Protein AF-A0A924I7C3-F1 (afdb_monomer_lite)

Radius of gyration: 39.31 Å; chains: 1; bounding box: 66×94×139 Å

Foldseek 3Di:
DDDDDDDDDDDDDPPPPVVVVVVVVVVVVVVVVVVVVVVVVVVVVVVVVVVVVQVVVQVVQFVVQQVVLVCCCQPVVDDPFDWDFQCDDPQKTKIKTKHDPCVPPNQKIKIWIWIDDPNDIDIDIDIDGQKDKDWDACVVQFQFADCVVCVPDPPPPDDAAWDAFPNGTWHQHPDPTGRKHKQLRDDDAPFRKDKDFDWFAQFFKKKFFKAKAQEAADPAAQKKKKWAWPPGFIDIGGAGAQEQHWHQFPDDTGDHYNCPQKNWGDADPVNGGTIIMGMDGGDSVRRGTIGGIMMMIGNADSNHIMMMTRIMMIIGRD

Structure (mmCIF, N/CA/C/O backbone):
data_AF-A0A924I7C3-F1
#
_entry.id   AF-A0A924I7C3-F1
#
loop_
_atom_site.group_PDB
_atom_site.id
_atom_site.type_symbol
_atom_site.label_atom_id
_atom_site.label_alt_id
_atom_site.label_comp_id
_atom_site.label_asym_id
_atom_site.label_entity_id
_atom_site.label_seq_id
_atom_site.pdbx_PDB_ins_code
_atom_site.Cartn_x
_atom_site.Cartn_y
_atom_site.Cartn_z
_atom_site.occupancy
_atom_site.B_iso_or_equiv
_atom_site.auth_seq_id
_atom_site.auth_comp_id
_atom_site.auth_asym_id
_atom_site.auth_atom_id
_atom_site.pdbx_PDB_model_num
ATOM 1 N N . MET A 1 1 ? -33.883 72.605 107.560 1.00 43.62 1 MET A N 1
ATOM 2 C CA . MET A 1 1 ? -34.527 72.669 106.228 1.00 43.62 1 MET A CA 1
ATOM 3 C C . MET A 1 1 ? -34.204 71.391 105.467 1.00 43.62 1 MET A C 1
ATOM 5 O O . MET A 1 1 ? -33.042 71.116 105.207 1.00 43.62 1 MET A O 1
ATOM 9 N N . SER A 1 2 ? -35.233 70.580 105.231 1.00 43.34 2 SER A N 1
ATOM 10 C CA . SER A 1 2 ? -35.185 69.251 104.612 1.00 43.34 2 SER A CA 1
ATOM 11 C C . SER A 1 2 ? -34.990 69.343 103.091 1.00 43.34 2 SER A C 1
ATOM 13 O O . SER A 1 2 ? -35.672 70.130 102.438 1.00 43.34 2 SER A O 1
ATOM 15 N N . ARG A 1 3 ? -34.090 68.530 102.520 1.00 40.22 3 ARG A N 1
ATOM 16 C CA . ARG A 1 3 ? -34.038 68.223 101.080 1.00 40.22 3 ARG A CA 1
ATOM 17 C C . ARG A 1 3 ? -34.226 66.718 100.901 1.00 40.22 3 ARG A C 1
ATOM 19 O O . ARG A 1 3 ? -33.376 65.927 101.304 1.00 40.22 3 ARG A O 1
ATOM 26 N N . GLY A 1 4 ? -35.369 66.351 100.326 1.00 42.38 4 GLY A N 1
ATOM 27 C CA . GLY A 1 4 ? -35.761 64.977 100.032 1.00 42.38 4 GLY A CA 1
ATOM 28 C C . GLY A 1 4 ? -34.973 64.376 98.867 1.00 42.38 4 GLY A C 1
ATOM 29 O O . GLY A 1 4 ? -34.751 65.023 97.845 1.00 42.38 4 GLY A O 1
ATOM 30 N N . LYS A 1 5 ? -34.571 63.113 99.031 1.00 47.81 5 LYS A N 1
ATOM 31 C CA . LYS A 1 5 ? -34.058 62.241 97.968 1.00 47.81 5 LYS A CA 1
ATOM 32 C C . LYS A 1 5 ? -35.242 61.665 97.185 1.00 47.81 5 LYS A C 1
ATOM 34 O O . LYS A 1 5 ? -36.067 60.965 97.763 1.00 47.81 5 LYS A O 1
ATOM 39 N N . GLN A 1 6 ? -35.302 61.930 95.880 1.00 50.22 6 GLN A N 1
ATOM 40 C CA . GLN A 1 6 ? -36.153 61.191 94.944 1.00 50.22 6 GLN A CA 1
ATOM 41 C C . GLN A 1 6 ? -35.490 59.855 94.592 1.00 50.22 6 GLN A C 1
ATOM 43 O O . GLN A 1 6 ? -34.361 59.818 94.104 1.00 50.22 6 GLN A O 1
ATOM 48 N N . THR A 1 7 ? -36.200 58.755 94.827 1.00 54.69 7 THR A N 1
ATOM 49 C CA . THR A 1 7 ? -35.799 57.407 94.418 1.00 54.69 7 THR A CA 1
ATOM 50 C C . THR A 1 7 ? -36.447 57.091 93.070 1.00 54.69 7 THR A C 1
ATOM 52 O O . THR A 1 7 ? -37.661 56.925 92.980 1.00 54.69 7 THR A O 1
ATOM 55 N N . ILE A 1 8 ? -35.637 57.030 92.011 1.00 54.47 8 ILE A N 1
ATOM 56 C CA . ILE A 1 8 ? -36.063 56.641 90.660 1.00 54.47 8 ILE A CA 1
ATOM 57 C C . ILE A 1 8 ? -36.170 55.113 90.606 1.00 54.47 8 ILE A C 1
ATOM 59 O O . ILE A 1 8 ? -35.183 54.402 90.783 1.00 54.47 8 ILE A O 1
ATOM 63 N N . CYS A 1 9 ? -37.379 54.609 90.365 1.00 52.59 9 CYS A N 1
ATOM 64 C CA . CYS A 1 9 ? -37.671 53.187 90.222 1.00 52.59 9 CYS A CA 1
ATOM 65 C C . CYS A 1 9 ? -37.512 52.781 88.743 1.00 52.59 9 CYS A C 1
ATOM 67 O O . CYS A 1 9 ? -38.342 53.129 87.904 1.00 52.59 9 CYS A O 1
ATOM 69 N N . THR A 1 10 ? -36.438 52.066 88.397 1.00 53.41 10 THR A N 1
ATOM 70 C CA . THR A 1 10 ? -36.210 51.536 87.043 1.00 53.41 10 THR A CA 1
ATOM 71 C C . THR A 1 10 ? -36.891 50.174 86.877 1.00 53.41 10 THR A C 1
ATOM 73 O O . THR A 1 10 ? -36.469 49.151 87.414 1.00 53.41 10 THR A O 1
ATOM 76 N N . ARG A 1 11 ? -37.979 50.160 86.101 1.00 50.31 11 ARG A N 1
ATOM 77 C CA . ARG A 1 11 ? -38.745 48.966 85.722 1.00 50.31 11 ARG A CA 1
ATOM 78 C C . ARG A 1 11 ? -37.955 48.185 84.660 1.00 50.31 11 ARG A C 1
ATOM 80 O O . ARG A 1 11 ? -38.000 48.511 83.479 1.00 50.31 11 ARG A O 1
ATOM 87 N N . ARG A 1 12 ? -37.178 47.183 85.084 1.00 50.81 12 ARG A N 1
ATOM 88 C CA . ARG A 1 12 ? -36.337 46.346 84.206 1.00 50.81 12 ARG A CA 1
ATOM 89 C C . ARG A 1 12 ? -37.221 45.420 83.355 1.00 50.81 12 ARG A C 1
ATOM 91 O O . ARG A 1 12 ? -37.947 44.581 83.888 1.00 50.81 12 ARG A O 1
ATOM 98 N N . GLY A 1 13 ? -37.194 45.631 82.039 1.00 53.75 13 GLY A N 1
ATOM 99 C CA . GLY A 1 13 ? -38.049 44.976 81.050 1.00 53.75 13 GLY A CA 1
ATOM 100 C C . GLY A 1 13 ? -37.819 43.467 80.943 1.00 53.75 13 GLY A C 1
ATOM 101 O O . GLY A 1 13 ? -36.697 42.990 80.815 1.00 53.75 13 GLY A O 1
ATOM 102 N N . LYS A 1 14 ? -38.917 42.710 80.963 1.00 54.00 14 LYS A N 1
ATOM 103 C CA . LYS A 1 14 ? -38.972 41.242 80.872 1.00 54.00 14 LYS A CA 1
ATOM 104 C C . LYS A 1 14 ? -39.072 40.726 79.417 1.00 54.00 14 LYS A C 1
ATOM 106 O O . LYS A 1 14 ? -39.623 39.651 79.209 1.00 54.00 14 LYS A O 1
ATOM 111 N N . SER A 1 15 ? -38.580 41.465 78.410 1.00 52.56 15 SER A N 1
ATOM 112 C CA . SER A 1 15 ? -38.875 41.168 76.986 1.00 52.56 15 SER A CA 1
ATOM 113 C C . SER A 1 15 ? -37.756 40.515 76.150 1.00 52.56 15 SER A C 1
ATOM 115 O O . SER A 1 15 ? -38.012 40.111 75.024 1.00 52.56 15 SER A O 1
ATOM 117 N N . GLU A 1 16 ? -36.539 40.324 76.671 1.00 56.31 16 GLU A N 1
ATOM 118 C CA . GLU A 1 16 ? -35.389 39.871 75.848 1.00 56.31 16 GLU A CA 1
ATOM 119 C C . GLU A 1 16 ? -35.209 38.345 75.727 1.00 56.31 16 GLU A C 1
ATOM 121 O O . GLU A 1 16 ? -34.369 37.870 74.969 1.00 56.31 16 GLU A O 1
ATOM 126 N N . ARG A 1 17 ? -35.995 37.530 76.443 1.00 60.16 17 ARG A N 1
ATOM 127 C CA . ARG A 1 17 ? -35.852 36.060 76.370 1.00 60.16 17 ARG A CA 1
ATOM 128 C C . ARG A 1 17 ? -36.461 35.442 75.107 1.00 60.16 17 ARG A C 1
ATOM 130 O O . ARG A 1 17 ? -36.053 34.353 74.720 1.00 60.16 17 ARG A O 1
ATOM 137 N N . GLY A 1 18 ? -37.401 36.131 74.458 1.00 63.12 18 GLY A N 1
ATOM 138 C CA . GLY A 1 18 ? -38.024 35.655 73.219 1.00 63.12 18 GLY A CA 1
ATOM 139 C C . GLY A 1 18 ? -37.112 35.771 71.994 1.00 63.12 18 GLY A C 1
ATOM 140 O O . GLY A 1 18 ? -37.137 34.901 71.128 1.00 63.12 18 GLY A O 1
ATOM 141 N N . SER A 1 19 ? -36.265 36.803 71.935 1.00 71.56 19 SER A N 1
ATOM 142 C CA . SER A 1 19 ? -35.388 37.052 70.785 1.00 71.56 19 SER A CA 1
ATOM 143 C C . SER A 1 19 ? -34.242 36.043 70.697 1.00 71.56 19 SER A C 1
ATOM 145 O O . SER A 1 19 ? -33.976 35.524 69.619 1.00 71.56 19 SER A O 1
ATOM 147 N N . ILE A 1 20 ? -33.610 35.688 71.821 1.00 81.69 20 ILE A N 1
ATOM 148 C CA . ILE A 1 20 ? -32.483 34.735 71.849 1.00 81.69 20 ILE A CA 1
ATOM 149 C C . ILE A 1 20 ? -32.913 33.337 71.380 1.00 81.69 20 ILE A C 1
ATOM 151 O O . ILE A 1 20 ? -32.206 32.704 70.597 1.00 81.69 20 ILE A O 1
ATOM 155 N N . ALA A 1 21 ? -34.086 32.865 71.813 1.00 80.44 21 ALA A N 1
ATOM 156 C CA . ALA A 1 21 ? -34.615 31.573 71.380 1.00 80.44 21 ALA A CA 1
ATOM 157 C C . ALA A 1 21 ? -34.913 31.556 69.871 1.00 80.44 21 ALA A C 1
ATOM 159 O O . ALA A 1 21 ? -34.592 30.583 69.191 1.00 80.44 21 ALA A O 1
ATOM 160 N N . LEU A 1 22 ? -35.455 32.654 69.331 1.00 84.88 22 LEU A N 1
ATOM 161 C CA . LEU A 1 22 ? -35.697 32.794 67.897 1.00 84.88 22 LEU A CA 1
ATOM 162 C C . LEU A 1 22 ? -34.383 32.771 67.098 1.00 84.88 22 LEU A C 1
ATOM 164 O O . LEU A 1 22 ? -34.286 32.045 66.112 1.00 84.88 22 LEU A O 1
ATOM 168 N N . PHE A 1 23 ? -33.351 33.494 67.551 1.00 86.81 23 PHE A N 1
ATOM 169 C CA . PHE A 1 23 ? -32.029 33.469 66.915 1.00 86.81 23 PHE A CA 1
ATOM 170 C C . PHE A 1 23 ? -31.403 32.070 66.927 1.00 86.81 23 PHE A C 1
ATOM 172 O O . PHE A 1 23 ? -30.843 31.651 65.917 1.00 86.81 23 PHE A O 1
ATOM 179 N N . ALA A 1 24 ? -31.536 31.325 68.028 1.00 87.69 24 ALA A N 1
ATOM 180 C CA . ALA A 1 24 ? -31.025 29.959 68.120 1.00 87.69 24 ALA A CA 1
ATOM 181 C C . ALA A 1 24 ? -31.742 29.000 67.153 1.00 87.69 24 ALA A C 1
ATOM 183 O O . ALA A 1 24 ? -31.086 28.196 66.491 1.00 87.69 24 ALA A O 1
ATOM 184 N N . ILE A 1 25 ? -33.069 29.113 67.025 1.00 91.62 25 ILE A N 1
ATOM 185 C CA . ILE A 1 25 ? -33.858 28.308 66.079 1.00 91.62 25 ILE A CA 1
ATOM 186 C C . ILE A 1 25 ? -33.460 28.632 64.635 1.00 91.62 25 ILE A C 1
ATOM 188 O O . ILE A 1 25 ? -33.220 27.721 63.845 1.00 91.62 25 ILE A O 1
ATOM 192 N N . VAL A 1 26 ? -33.331 29.917 64.291 1.00 92.88 26 VAL A N 1
ATOM 193 C CA . VAL A 1 26 ? -32.911 30.342 62.947 1.00 92.88 26 VAL A CA 1
ATOM 194 C C . VAL A 1 26 ? -31.490 29.861 62.635 1.00 92.88 26 VAL A C 1
ATOM 196 O O . VAL A 1 26 ? -31.255 29.329 61.552 1.00 92.88 26 VAL A O 1
ATOM 199 N N . ALA A 1 27 ? -30.554 29.964 63.583 1.00 92.50 27 ALA A N 1
ATOM 200 C CA . ALA A 1 27 ? -29.187 29.473 63.406 1.00 92.50 27 ALA A CA 1
ATOM 201 C C . ALA A 1 27 ? -29.135 27.949 63.189 1.00 92.50 27 ALA A C 1
ATOM 203 O O . ALA A 1 27 ? -28.392 27.473 62.329 1.00 92.50 27 ALA A O 1
ATOM 204 N N . LEU A 1 28 ? -29.957 27.183 63.916 1.00 95.12 28 LEU A N 1
ATOM 205 C CA . LEU A 1 28 ? -30.095 25.736 63.726 1.00 95.12 28 LEU A CA 1
ATOM 206 C C . LEU A 1 28 ? -30.664 25.383 62.348 1.00 95.12 28 LEU A C 1
ATOM 208 O O . LEU A 1 28 ? -30.137 24.487 61.693 1.00 95.12 28 LEU A O 1
ATOM 212 N N . LEU A 1 29 ? -31.691 26.100 61.884 1.00 94.88 29 LEU A N 1
ATOM 213 C CA . LEU A 1 29 ? -32.270 25.882 60.555 1.00 94.88 29 LEU A CA 1
ATOM 214 C C . LEU A 1 29 ? -31.263 26.184 59.442 1.00 94.88 29 LEU A C 1
ATOM 216 O O . LEU A 1 29 ? -31.115 25.377 58.528 1.00 94.88 29 LEU A O 1
ATOM 220 N N . ILE A 1 30 ? -30.525 27.293 59.543 1.00 94.75 30 ILE A N 1
ATOM 221 C CA . ILE A 1 30 ? -29.474 27.644 58.576 1.00 94.75 30 ILE A CA 1
ATOM 222 C C . ILE A 1 30 ? -28.372 26.578 58.570 1.00 94.75 30 ILE A C 1
ATOM 224 O O . ILE A 1 30 ? -27.968 26.122 57.502 1.00 94.75 30 ILE A O 1
ATOM 228 N N . SER A 1 31 ? -27.922 26.137 59.749 1.00 94.50 31 SER A N 1
ATOM 229 C CA . SER A 1 31 ? -26.933 25.060 59.880 1.00 94.50 31 SER A CA 1
ATOM 230 C C . SER A 1 31 ? -27.420 23.764 59.224 1.00 94.50 31 SER A C 1
ATOM 232 O O . SER A 1 31 ? -26.704 23.154 58.431 1.00 94.50 31 SER A O 1
ATOM 234 N N . MET A 1 32 ? -28.676 23.382 59.465 1.00 96.31 32 MET A N 1
ATOM 235 C CA . MET A 1 32 ? -29.274 22.194 58.861 1.00 96.31 32 MET A CA 1
ATOM 236 C C . MET A 1 32 ? -29.374 22.315 57.332 1.00 96.31 32 MET A C 1
ATOM 238 O O . MET A 1 32 ? -29.030 21.370 56.623 1.00 96.31 32 MET A O 1
ATOM 242 N N . MET A 1 33 ? -29.786 23.475 56.806 1.00 95.19 33 MET A N 1
ATOM 243 C CA . MET A 1 33 ? -29.826 23.719 55.358 1.00 95.19 33 MET A CA 1
ATOM 244 C C . MET A 1 33 ? -28.432 23.632 54.728 1.00 95.19 33 MET A C 1
ATOM 246 O O . MET A 1 33 ? -28.285 23.024 53.669 1.00 95.19 33 MET A O 1
ATOM 250 N N . LEU A 1 34 ? -27.397 24.159 55.389 1.00 94.25 34 LEU A N 1
ATOM 251 C CA . LEU A 1 34 ? -26.012 24.035 54.925 1.00 94.25 34 LEU A CA 1
ATOM 252 C C . LEU A 1 34 ? -25.555 22.572 54.874 1.00 94.25 34 LEU A C 1
ATOM 254 O O . LEU A 1 34 ? -24.962 22.158 53.879 1.00 94.25 34 LEU A O 1
ATOM 258 N N . VAL A 1 35 ? -25.875 21.770 55.895 1.00 95.81 35 VAL A N 1
ATOM 259 C CA . VAL A 1 35 ? -25.571 20.329 55.896 1.00 95.81 35 VAL A CA 1
ATOM 260 C C . VAL A 1 35 ? -26.252 19.628 54.721 1.00 95.81 35 VAL A C 1
ATOM 262 O O . VAL A 1 35 ? -25.599 18.854 54.022 1.00 95.81 35 VAL A O 1
ATOM 265 N N . PHE A 1 36 ? -27.525 19.930 54.444 1.00 94.75 36 PHE A N 1
ATOM 266 C CA . PHE A 1 36 ? -28.227 19.355 53.294 1.00 94.75 36 PHE A CA 1
ATOM 267 C C . PHE A 1 36 ? -27.572 19.722 51.959 1.00 94.75 36 PHE A C 1
ATOM 269 O O . PHE A 1 36 ? -27.375 18.838 51.129 1.00 94.75 36 PHE A O 1
ATOM 276 N N . VAL A 1 37 ? -27.165 20.981 51.768 1.00 94.06 37 VAL A N 1
ATOM 277 C CA . VAL A 1 37 ? -26.461 21.417 50.549 1.00 94.06 37 VAL A CA 1
ATOM 278 C C . VAL A 1 37 ? -25.116 20.698 50.390 1.00 94.06 37 VAL A C 1
ATOM 280 O O . VAL A 1 37 ? -24.777 20.255 49.292 1.00 94.06 37 VAL A O 1
ATOM 283 N N . VAL A 1 38 ? -24.349 20.523 51.471 1.00 93.56 38 VAL A N 1
ATOM 284 C CA . VAL A 1 38 ? -23.062 19.802 51.429 1.00 93.56 38 VAL A CA 1
ATOM 285 C C . VAL A 1 38 ? -23.260 18.321 51.093 1.00 93.56 38 VAL A C 1
ATOM 287 O O . VAL A 1 38 ? -22.526 17.765 50.277 1.00 93.56 38 VAL A O 1
ATOM 290 N N . VAL A 1 39 ? -24.265 17.670 51.683 1.00 93.81 39 VAL A N 1
ATOM 291 C CA . VAL A 1 39 ? -24.571 16.261 51.395 1.00 93.81 39 VAL A CA 1
ATOM 292 C C . VAL A 1 39 ? -25.035 16.085 49.947 1.00 93.81 39 VAL A C 1
ATOM 294 O O . VAL A 1 39 ? -24.546 15.186 49.262 1.00 93.81 39 VAL A O 1
ATOM 297 N N . ASP A 1 40 ? -25.918 16.957 49.459 1.00 92.19 40 ASP A N 1
ATOM 298 C CA . ASP A 1 40 ? -26.434 16.903 48.088 1.00 92.19 40 ASP A CA 1
ATOM 299 C C . ASP A 1 40 ? -25.329 17.128 47.041 1.00 92.19 40 ASP A C 1
ATOM 301 O O . ASP A 1 40 ? -25.165 16.340 46.102 1.00 92.19 40 ASP A O 1
ATOM 305 N N . THR A 1 41 ? -24.474 18.133 47.251 1.00 88.88 41 THR A N 1
ATOM 306 C CA . THR A 1 41 ? -23.323 18.401 46.372 1.00 88.88 41 THR A CA 1
ATOM 307 C C . THR A 1 41 ? -22.306 17.256 46.379 1.00 88.88 41 THR A C 1
ATOM 309 O O . THR A 1 41 ? -21.817 16.856 45.315 1.00 88.88 41 THR A O 1
ATOM 312 N N . ALA A 1 42 ? -22.027 16.650 47.539 1.00 89.56 42 ALA A N 1
ATOM 313 C CA . ALA A 1 42 ? -21.140 15.491 47.643 1.00 89.56 42 ALA A CA 1
ATOM 314 C C . ALA A 1 42 ? -21.713 14.249 46.934 1.00 89.56 42 ALA A C 1
ATOM 316 O O . ALA A 1 42 ? -20.992 13.561 46.198 1.00 89.56 42 ALA A O 1
ATOM 317 N N . MET A 1 43 ? -23.010 13.967 47.104 1.00 90.69 43 MET A N 1
ATOM 318 C CA . MET A 1 43 ? -23.687 12.866 46.411 1.00 90.69 43 MET A CA 1
ATOM 319 C C . MET A 1 43 ? -23.681 13.074 44.894 1.00 90.69 43 MET A C 1
ATOM 321 O O . MET A 1 43 ? -23.319 12.155 44.152 1.00 90.69 43 MET A O 1
ATOM 325 N N . THR A 1 44 ? -23.996 14.285 44.435 1.00 87.75 44 THR A N 1
ATOM 326 C CA . THR A 1 44 ? -24.006 14.639 43.009 1.00 87.75 44 THR A CA 1
ATOM 327 C C . THR A 1 44 ? -22.619 14.486 42.385 1.00 87.75 44 THR A C 1
ATOM 329 O O . THR A 1 44 ? -22.477 13.840 41.343 1.00 87.75 44 THR A O 1
ATOM 332 N N . THR A 1 45 ? -21.572 14.965 43.064 1.00 87.44 45 THR A N 1
ATOM 333 C CA . THR A 1 45 ? -20.177 14.837 42.604 1.00 87.44 45 THR A CA 1
ATOM 334 C C . THR A 1 45 ? -19.750 13.371 42.500 1.00 87.44 45 THR A C 1
ATOM 336 O O . THR A 1 45 ? -19.164 12.950 41.499 1.00 87.44 45 THR A O 1
ATOM 339 N N . ARG A 1 46 ? -20.107 12.544 43.492 1.00 90.06 46 ARG A N 1
ATOM 340 C CA . ARG A 1 46 ? -19.809 11.103 43.483 1.00 90.06 46 ARG A CA 1
ATOM 341 C C . ARG A 1 46 ? -20.532 10.369 42.352 1.00 90.06 46 ARG A C 1
ATOM 343 O O . ARG A 1 46 ? -19.949 9.486 41.721 1.00 90.06 46 ARG A O 1
ATOM 350 N N . LEU A 1 47 ? -21.794 10.711 42.092 1.00 88.31 47 LEU A N 1
ATOM 351 C CA . LEU A 1 47 ? -22.568 10.130 40.994 1.00 88.31 47 LEU A CA 1
ATOM 352 C C . LEU A 1 47 ? -21.996 10.530 39.634 1.00 88.31 47 LEU A C 1
ATOM 354 O O . LEU A 1 47 ? -21.881 9.672 38.758 1.00 88.31 47 LEU A O 1
ATOM 358 N N . PHE A 1 48 ? -21.600 11.793 39.466 1.00 89.81 48 PHE A N 1
ATOM 359 C CA . PHE A 1 48 ? -20.963 12.270 38.242 1.00 89.81 48 PHE A CA 1
ATOM 360 C C . PHE A 1 48 ? -19.631 11.555 37.989 1.00 89.81 48 PHE A C 1
ATOM 362 O O . PHE A 1 48 ? -19.436 10.995 36.911 1.00 89.81 48 PHE A O 1
ATOM 369 N N . SER A 1 49 ? -18.772 11.459 39.010 1.00 92.56 49 SER A N 1
ATOM 370 C CA . SER A 1 49 ? -17.491 10.744 38.931 1.00 92.56 49 SER A CA 1
ATOM 371 C C . SER A 1 49 ? -17.670 9.274 38.526 1.00 92.56 49 SER A C 1
ATOM 373 O O . SER A 1 49 ? -17.030 8.813 37.583 1.00 92.56 49 SER A O 1
ATOM 375 N N . LYS A 1 50 ? -18.618 8.550 39.143 1.00 93.31 50 LYS A N 1
ATOM 376 C CA . LYS A 1 50 ? -18.927 7.159 38.759 1.00 93.31 50 LYS A CA 1
ATOM 377 C C . LYS A 1 50 ? -19.488 7.037 37.342 1.00 93.31 50 LYS A C 1
ATOM 379 O O . LYS A 1 50 ? -19.212 6.057 36.657 1.00 93.31 50 LYS A O 1
ATOM 384 N N . ARG A 1 51 ? -20.314 7.991 36.897 1.00 93.06 51 ARG A N 1
ATOM 385 C CA . ARG A 1 51 ? -20.862 7.990 35.531 1.00 93.06 51 ARG A CA 1
ATOM 386 C C . ARG A 1 51 ? -19.760 8.201 34.498 1.00 93.06 51 ARG A C 1
ATOM 388 O O . ARG A 1 51 ? -19.772 7.489 33.498 1.00 93.06 51 ARG A O 1
ATOM 395 N N . LEU A 1 52 ? -18.826 9.114 34.767 1.00 94.75 52 LEU A N 1
ATOM 396 C CA . LEU A 1 52 ? -17.673 9.372 33.911 1.00 94.75 52 LEU A CA 1
ATOM 397 C C . LEU A 1 52 ? -16.733 8.161 33.856 1.00 94.75 52 LEU A C 1
ATOM 399 O O . LEU A 1 52 ? -16.402 7.715 32.763 1.00 94.75 52 LEU A O 1
ATOM 403 N N . ASP A 1 53 ? -16.383 7.571 35.005 1.00 95.81 53 ASP A N 1
ATOM 404 C CA . ASP A 1 53 ? -15.555 6.354 35.056 1.00 95.81 53 ASP A CA 1
ATOM 405 C C . ASP A 1 53 ? -16.210 5.197 34.284 1.00 95.81 53 ASP A C 1
ATOM 407 O O . ASP A 1 53 ? -15.586 4.583 33.421 1.00 95.81 53 ASP A O 1
ATOM 411 N N . ASN A 1 54 ? -17.507 4.947 34.501 1.00 95.94 54 ASN A N 1
ATOM 412 C CA . ASN A 1 54 ? -18.232 3.917 33.754 1.00 95.94 54 ASN A CA 1
ATOM 413 C C . ASN A 1 54 ? -18.282 4.213 32.245 1.00 95.94 54 ASN A C 1
ATOM 415 O O . ASN A 1 54 ? -18.195 3.281 31.449 1.00 95.94 54 ASN A O 1
ATOM 419 N N . GLY A 1 55 ? -18.424 5.484 31.853 1.00 96.25 55 GLY A N 1
ATOM 420 C CA . GLY A 1 55 ? -18.385 5.913 30.454 1.00 96.25 55 GLY A CA 1
ATOM 421 C C . GLY A 1 55 ? -17.025 5.650 29.808 1.00 96.25 55 GLY A C 1
ATOM 422 O O . GLY A 1 55 ? -16.961 5.015 28.758 1.00 96.25 55 GLY A O 1
ATOM 423 N N . ASN A 1 56 ? -15.940 6.035 30.482 1.00 96.62 56 ASN A N 1
ATOM 424 C CA . ASN A 1 56 ? -14.574 5.789 30.019 1.00 96.62 56 ASN A CA 1
ATOM 425 C C . ASN A 1 56 ? -14.283 4.290 29.889 1.00 96.62 56 ASN A C 1
ATOM 427 O O . ASN A 1 56 ? -13.721 3.857 28.887 1.00 96.62 56 ASN A O 1
ATOM 431 N N . ARG A 1 57 ? -14.716 3.473 30.859 1.00 97.31 57 ARG A N 1
ATOM 432 C CA . ARG A 1 57 ? -14.566 2.010 30.791 1.00 97.31 57 ARG A CA 1
ATOM 433 C C . ARG A 1 57 ? -15.315 1.408 29.608 1.00 97.31 57 ARG A C 1
ATOM 435 O O . ARG A 1 57 ? -14.755 0.574 28.908 1.00 97.31 57 ARG A O 1
ATOM 442 N N . LEU A 1 58 ? -16.558 1.826 29.372 1.00 98.19 58 LEU A N 1
ATOM 443 C CA . LEU A 1 58 ? -17.345 1.372 28.223 1.00 98.19 58 LEU A CA 1
ATOM 444 C C . LEU A 1 58 ? -16.678 1.734 26.892 1.00 98.19 58 LEU A C 1
ATOM 446 O O . LEU A 1 58 ? -16.595 0.878 26.010 1.00 98.19 58 LEU A O 1
ATOM 450 N N . TYR A 1 59 ? -16.181 2.967 26.767 1.00 97.94 59 TYR A N 1
ATOM 451 C CA . TYR A 1 59 ? -15.453 3.423 25.585 1.00 97.94 59 TYR A CA 1
ATOM 452 C C . TYR A 1 59 ? -14.184 2.596 25.351 1.00 97.94 59 TYR A C 1
ATOM 454 O O . TYR A 1 59 ? -14.017 2.034 24.273 1.00 97.94 59 TYR A O 1
ATOM 462 N N . LEU A 1 60 ? -13.337 2.441 26.376 1.00 97.62 60 LEU A N 1
ATOM 463 C CA . LEU A 1 60 ? -12.101 1.656 26.284 1.00 97.62 60 LEU A CA 1
ATOM 464 C C . LEU A 1 60 ? -12.373 0.185 25.943 1.00 97.62 60 LEU A C 1
ATOM 466 O O . LEU A 1 60 ? -11.642 -0.400 25.153 1.00 97.62 60 LEU A O 1
ATOM 470 N N . LEU A 1 61 ? -13.439 -0.406 26.495 1.00 98.00 61 LEU A N 1
ATOM 471 C CA . LEU A 1 61 ? -13.863 -1.763 26.145 1.00 98.00 61 LEU A CA 1
ATOM 472 C C . LEU A 1 61 ? -14.296 -1.869 24.681 1.00 98.00 61 LEU A C 1
ATOM 474 O O . LEU A 1 61 ? -13.931 -2.829 24.008 1.00 98.00 61 LEU A O 1
ATOM 478 N N . ALA A 1 62 ? -15.068 -0.904 24.179 1.00 98.25 62 ALA A N 1
ATOM 479 C CA . ALA A 1 62 ? -15.495 -0.914 22.784 1.00 98.25 62 ALA A CA 1
ATOM 480 C C . ALA A 1 62 ? -14.304 -0.708 21.837 1.00 98.25 62 ALA A C 1
ATOM 482 O O . ALA A 1 62 ? -14.181 -1.452 20.873 1.00 98.25 62 ALA A O 1
ATOM 483 N N . HIS A 1 63 ? -13.385 0.204 22.159 1.00 98.06 63 HIS A N 1
ATOM 484 C CA . HIS A 1 63 ? -12.146 0.411 21.403 1.00 98.06 63 HIS A CA 1
ATOM 485 C C . HIS A 1 63 ? -11.245 -0.835 21.409 1.00 98.06 63 HIS A C 1
ATOM 487 O O . HIS A 1 63 ? -10.722 -1.243 20.380 1.00 98.06 63 HIS A O 1
ATOM 493 N N . ALA A 1 64 ? -11.086 -1.511 22.550 1.00 97.56 64 ALA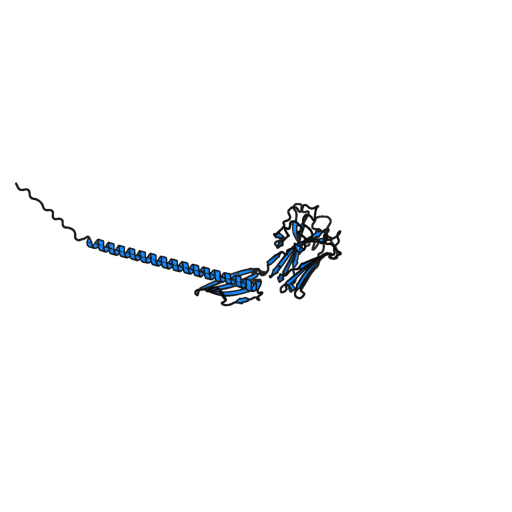 A N 1
ATOM 494 C CA . ALA A 1 64 ? -10.379 -2.794 22.585 1.00 97.56 64 ALA A CA 1
ATOM 495 C C . ALA A 1 64 ? -11.082 -3.860 21.719 1.00 97.56 64 ALA A C 1
ATOM 497 O O . ALA A 1 64 ? -10.427 -4.690 21.092 1.00 97.56 64 ALA A O 1
ATOM 498 N N . GLY A 1 65 ? -12.415 -3.818 21.656 1.00 98.12 65 GLY A N 1
ATOM 499 C CA . GLY A 1 65 ? -13.218 -4.650 20.767 1.00 98.12 65 GLY A CA 1
ATOM 500 C C . GLY A 1 65 ? -13.003 -4.365 19.282 1.00 98.12 65 GLY A C 1
ATOM 501 O O . GLY A 1 65 ? -12.918 -5.317 18.505 1.00 98.12 65 GLY A O 1
ATOM 502 N N . THR A 1 66 ? -12.903 -3.094 18.876 1.00 98.19 66 THR A N 1
ATOM 503 C CA . THR A 1 66 ? -12.648 -2.734 17.472 1.00 98.19 66 THR A CA 1
ATOM 504 C C . THR A 1 66 ? -11.255 -3.176 17.037 1.00 98.19 66 THR A C 1
ATOM 506 O O . THR A 1 66 ? -11.132 -3.865 16.025 1.00 98.19 66 THR A O 1
ATOM 509 N N . GLU A 1 67 ? -10.237 -2.937 17.867 1.00 97.12 67 GLU A N 1
ATOM 510 C CA . GLU A 1 67 ? -8.865 -3.418 17.646 1.00 97.12 67 GLU A CA 1
ATOM 511 C C . GLU A 1 67 ? -8.786 -4.951 17.566 1.00 97.12 67 GLU A C 1
ATOM 513 O O . GLU A 1 67 ? -8.102 -5.514 16.707 1.00 97.12 67 GLU A O 1
ATOM 518 N N . TYR A 1 68 ? -9.528 -5.659 18.423 1.00 97.12 68 TYR A N 1
ATOM 519 C CA . TYR A 1 68 ? -9.594 -7.118 18.372 1.00 97.12 68 TYR A CA 1
ATOM 520 C C . TYR A 1 68 ? -10.270 -7.625 17.091 1.00 97.12 68 TYR A C 1
ATOM 522 O O . TYR A 1 68 ? -9.768 -8.557 16.463 1.00 97.12 68 TYR A O 1
ATOM 530 N N . GLY A 1 69 ? -11.387 -7.015 16.680 1.00 96.88 69 GLY A N 1
ATOM 531 C CA . GLY A 1 69 ? -12.071 -7.356 15.431 1.00 96.88 69 GLY A CA 1
ATOM 532 C C . GLY A 1 69 ? -11.201 -7.090 14.202 1.00 96.88 69 GLY A C 1
ATOM 533 O O . GLY A 1 69 ? -11.101 -7.948 13.324 1.00 96.88 69 GLY A O 1
ATOM 534 N N . TYR A 1 70 ? -10.496 -5.955 14.185 1.00 94.44 70 TYR A N 1
ATOM 535 C CA . TYR A 1 70 ? -9.466 -5.659 13.191 1.00 94.44 70 TYR A CA 1
ATOM 536 C C . TYR A 1 70 ? -8.405 -6.762 13.167 1.00 94.44 70 TYR A C 1
ATOM 538 O O . TYR A 1 70 ? -8.080 -7.282 12.101 1.00 94.44 70 TYR A O 1
ATOM 546 N N . TRP A 1 71 ? -7.894 -7.169 14.333 1.00 94.25 71 TRP A N 1
ATOM 547 C CA . TRP A 1 71 ? -6.871 -8.203 14.404 1.00 94.25 71 TRP A CA 1
ATOM 548 C C . TRP A 1 71 ? -7.364 -9.568 13.918 1.00 94.25 71 TRP A C 1
ATOM 550 O O . TRP A 1 71 ? -6.661 -10.245 13.171 1.00 94.25 71 TRP A O 1
ATOM 560 N N . LYS A 1 72 ? -8.587 -9.956 14.279 1.00 94.81 72 LYS A N 1
ATOM 561 C CA . LYS A 1 72 ? -9.221 -11.190 13.808 1.00 94.81 72 LYS A CA 1
ATOM 562 C C . LYS A 1 72 ? -9.321 -11.244 12.290 1.00 94.81 72 LYS A C 1
ATOM 564 O O . LYS A 1 72 ? -8.904 -12.225 11.679 1.00 94.81 72 LYS A O 1
ATOM 569 N N . TYR A 1 73 ? -9.804 -10.171 11.682 1.00 91.44 73 TYR A N 1
ATOM 570 C CA . TYR A 1 73 ? -9.921 -10.111 10.235 1.00 91.44 73 TYR A CA 1
ATOM 571 C C . TYR A 1 73 ? -8.547 -10.048 9.549 1.00 91.44 73 TYR A C 1
ATOM 573 O O . TYR A 1 73 ? -8.223 -10.906 8.734 1.00 91.44 73 TYR A O 1
ATOM 581 N N . VAL A 1 74 ? -7.698 -9.087 9.925 1.00 85.69 74 VAL A N 1
ATOM 582 C CA . VAL A 1 74 ? -6.438 -8.810 9.214 1.00 85.69 74 VAL A CA 1
ATOM 583 C C . VAL A 1 74 ? -5.350 -9.845 9.497 1.00 85.69 74 VAL A C 1
ATOM 585 O O . VAL A 1 74 ? -4.585 -10.183 8.603 1.00 85.69 74 VAL A O 1
ATOM 588 N N . TRP A 1 75 ? -5.245 -10.349 10.728 1.00 84.50 75 TRP A N 1
ATOM 589 C CA . TRP A 1 75 ? -4.153 -11.248 11.119 1.00 84.50 75 TRP A CA 1
ATOM 590 C C . TRP A 1 75 ? -4.569 -12.710 11.218 1.00 84.50 75 TRP A C 1
ATOM 592 O O . TRP A 1 75 ? -3.745 -13.579 10.938 1.00 84.50 75 TRP A O 1
ATOM 602 N N . GLN A 1 76 ? -5.816 -12.999 11.601 1.00 89.06 76 GLN A N 1
ATOM 603 C CA . GLN A 1 76 ? -6.315 -14.380 11.629 1.00 89.06 76 GLN A CA 1
ATOM 604 C C . GLN A 1 76 ? -7.065 -14.793 10.362 1.00 89.06 76 GLN A C 1
ATOM 606 O O . GLN A 1 76 ? -7.354 -15.978 10.216 1.00 89.06 76 GLN A O 1
ATOM 611 N N . ARG A 1 77 ? -7.306 -13.862 9.426 1.00 86.12 77 ARG A N 1
ATOM 612 C CA . ARG A 1 77 ? -7.958 -14.127 8.132 1.00 86.12 77 ARG A CA 1
ATOM 613 C C . ARG A 1 77 ? -9.351 -14.739 8.283 1.00 86.12 77 ARG A C 1
ATOM 615 O O . ARG A 1 77 ? -9.741 -15.613 7.513 1.00 86.12 77 ARG A O 1
ATOM 622 N N . GLU A 1 78 ? -10.089 -14.298 9.297 1.00 91.25 78 GLU A N 1
ATOM 623 C CA . GLU A 1 78 ? -11.489 -14.685 9.459 1.00 91.25 78 GLU A CA 1
ATOM 624 C C . GLU A 1 78 ? -12.312 -14.186 8.263 1.00 91.25 78 GLU A C 1
ATOM 626 O O . GLU A 1 78 ? -12.123 -13.064 7.790 1.00 91.25 78 GLU A O 1
ATOM 631 N N . ASN A 1 79 ? -13.246 -15.003 7.782 1.00 90.94 79 ASN A N 1
ATOM 632 C CA . ASN A 1 79 ? -14.128 -14.598 6.690 1.00 90.94 79 ASN A CA 1
ATOM 633 C C . ASN A 1 79 ? -15.117 -13.521 7.151 1.00 90.94 79 ASN A C 1
ATOM 635 O O . ASN A 1 79 ? -15.598 -13.539 8.286 1.00 90.94 79 ASN A O 1
ATOM 639 N N . LEU A 1 80 ? -15.468 -12.610 6.243 1.00 91.50 80 LEU A N 1
ATOM 640 C CA . LEU A 1 80 ? -16.550 -11.657 6.470 1.00 91.50 80 LEU A CA 1
ATOM 641 C C . LEU A 1 80 ? -17.909 -12.279 6.092 1.00 91.50 80 LEU A C 1
ATOM 643 O O . LEU A 1 80 ? -17.990 -12.979 5.082 1.00 91.50 80 LEU A O 1
ATOM 647 N N . PRO A 1 81 ? -18.986 -11.990 6.848 1.00 96.69 81 PRO A N 1
ATOM 648 C CA . PRO A 1 81 ? -18.979 -11.241 8.103 1.00 96.69 81 PRO A CA 1
ATOM 649 C C . PRO A 1 81 ? -18.438 -12.086 9.269 1.00 96.69 81 PRO A C 1
ATOM 651 O O . PRO A 1 81 ? -18.780 -13.259 9.410 1.00 96.69 81 PRO A O 1
ATOM 654 N N . TYR A 1 82 ? -17.659 -11.458 10.151 1.00 97.19 82 TYR A N 1
ATOM 655 C CA . TYR A 1 82 ? -17.195 -12.071 11.397 1.00 97.19 82 TYR A CA 1
ATOM 656 C C . TYR A 1 82 ? -17.997 -11.521 12.577 1.00 97.19 82 TYR A C 1
ATOM 658 O O . TYR A 1 82 ? -18.161 -10.307 12.704 1.00 97.19 82 TYR A O 1
ATOM 666 N N . VAL A 1 83 ? -18.493 -12.397 13.454 1.00 98.06 83 VAL A N 1
ATOM 667 C CA . VAL A 1 83 ? -19.228 -12.005 14.665 1.00 98.06 83 VAL A CA 1
ATOM 668 C C . VAL A 1 83 ? -18.722 -12.806 15.858 1.00 98.06 83 VAL A C 1
ATOM 670 O O . VAL A 1 83 ? -18.746 -14.034 15.836 1.00 98.06 83 VAL A O 1
ATOM 673 N N . GLU A 1 84 ? -18.336 -12.116 16.929 1.00 98.06 84 GLU A N 1
ATOM 674 C CA . GLU A 1 84 ? -18.044 -12.731 18.223 1.00 98.06 84 GLU A CA 1
ATOM 675 C C . GLU A 1 84 ? -18.924 -12.115 19.306 1.00 98.06 84 GLU A C 1
ATOM 677 O O . GLU A 1 84 ? -18.892 -10.909 19.551 1.00 98.06 84 GLU A O 1
ATOM 682 N N . ASN A 1 85 ? -19.717 -12.954 19.967 1.00 98.06 85 ASN A N 1
ATOM 683 C CA . ASN A 1 85 ? -20.665 -12.516 20.982 1.00 98.06 85 ASN A CA 1
ATOM 684 C C . ASN A 1 85 ? -20.074 -12.658 22.383 1.00 98.06 85 ASN A C 1
ATOM 686 O O . ASN A 1 85 ? -19.508 -13.694 22.723 1.00 98.06 85 ASN A O 1
ATOM 690 N N . ASN A 1 86 ? -20.311 -11.651 23.226 1.00 95.88 86 ASN A N 1
ATOM 691 C CA . ASN A 1 86 ? -20.025 -11.691 24.665 1.00 95.88 86 ASN A CA 1
ATOM 692 C C . ASN A 1 86 ? -18.567 -12.031 25.034 1.00 95.88 86 ASN A C 1
ATOM 694 O O . ASN A 1 86 ? -18.324 -12.664 26.064 1.00 95.88 86 ASN A O 1
ATOM 698 N N . ARG A 1 87 ? -17.585 -11.580 24.246 1.00 97.12 87 ARG A N 1
ATOM 699 C CA . ARG A 1 87 ? -16.172 -11.745 24.592 1.00 97.12 87 ARG A CA 1
ATOM 700 C C . ARG A 1 87 ? -15.863 -11.005 25.889 1.00 97.12 87 ARG A C 1
ATOM 702 O O . ARG A 1 87 ? -16.098 -9.802 25.995 1.00 97.12 87 ARG A O 1
ATOM 709 N N . ILE A 1 88 ? -15.335 -11.717 26.877 1.00 97.31 88 ILE A N 1
ATOM 710 C CA . ILE A 1 88 ? -14.971 -11.130 28.168 1.00 97.31 88 ILE A CA 1
ATOM 711 C C . ILE A 1 88 ? -13.661 -10.352 28.001 1.00 97.31 88 ILE A C 1
ATOM 713 O O . ILE A 1 88 ? -12.655 -10.904 27.557 1.00 97.31 88 ILE A O 1
ATOM 717 N N . MET A 1 89 ? -13.674 -9.069 28.363 1.00 95.50 89 MET A N 1
ATOM 718 C CA . MET A 1 89 ? -12.496 -8.201 28.380 1.00 95.50 89 MET A CA 1
ATOM 719 C C . MET A 1 89 ? -12.474 -7.444 29.709 1.00 95.50 89 MET A C 1
ATOM 721 O O . MET A 1 89 ? -13.311 -6.578 29.965 1.00 95.50 89 MET A O 1
ATOM 725 N N . GLY A 1 90 ? -11.543 -7.804 30.595 1.00 93.94 90 GLY A N 1
ATOM 726 C CA . GLY A 1 90 ? -11.529 -7.289 31.966 1.00 93.94 90 GLY A CA 1
ATOM 727 C C . GLY A 1 90 ? -12.842 -7.594 32.699 1.00 93.94 90 GLY A C 1
ATOM 728 O O . GLY A 1 90 ? -13.259 -8.744 32.775 1.00 93.94 90 GLY A O 1
ATOM 729 N N . ASN A 1 91 ? -13.507 -6.551 33.206 1.00 94.62 91 ASN A N 1
ATOM 730 C CA . ASN A 1 91 ? -14.760 -6.667 33.970 1.00 94.62 91 ASN A CA 1
ATOM 731 C C . ASN A 1 91 ? -16.027 -6.450 33.120 1.00 94.62 91 ASN A C 1
ATOM 733 O O . ASN A 1 91 ? -17.117 -6.279 33.671 1.00 94.62 91 ASN A O 1
ATOM 737 N N . GLY A 1 92 ? -15.890 -6.367 31.797 1.00 96.94 92 GLY A N 1
ATOM 738 C CA . GLY A 1 92 ? -17.000 -6.179 30.870 1.00 96.94 92 GLY A CA 1
ATOM 739 C C . GLY A 1 92 ? 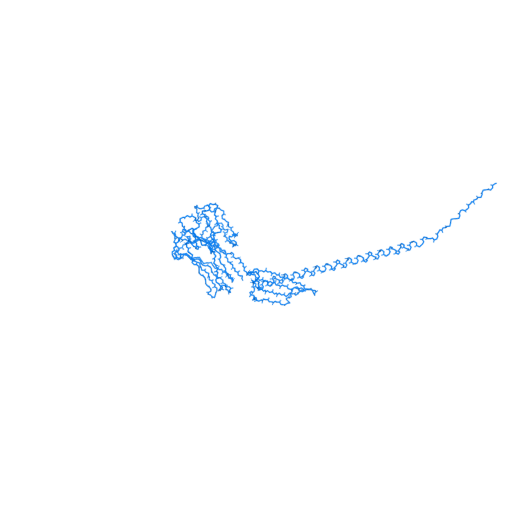-17.050 -7.267 29.807 1.00 96.94 92 GLY A C 1
ATOM 740 O O . GLY A 1 92 ? -16.171 -8.124 29.709 1.00 96.94 92 GLY A O 1
ATOM 741 N N . THR A 1 93 ? -18.091 -7.207 28.987 1.00 98.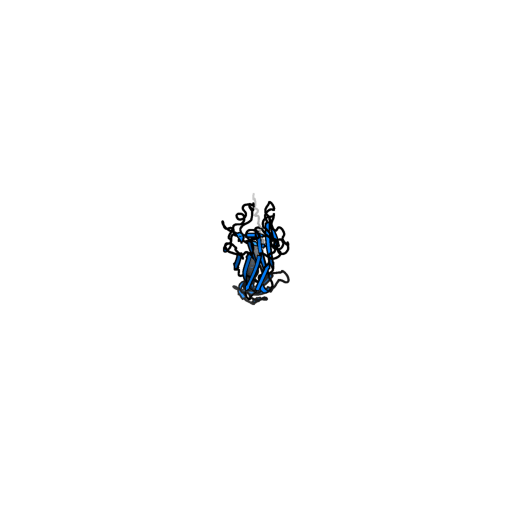25 93 THR A N 1
ATOM 742 C CA . THR A 1 93 ? -18.236 -8.060 27.804 1.00 98.25 93 THR A CA 1
ATOM 743 C C . THR A 1 93 ? -18.343 -7.198 26.561 1.00 98.25 93 THR A C 1
ATOM 745 O O . THR A 1 93 ? -18.934 -6.120 26.615 1.00 98.25 93 THR A O 1
ATOM 748 N N . VAL A 1 94 ? -17.834 -7.678 25.435 1.00 98.25 94 VAL A N 1
ATOM 749 C CA . VAL A 1 94 ? -17.904 -6.987 24.149 1.00 98.25 94 VAL A CA 1
ATOM 750 C C . VAL A 1 94 ? -18.452 -7.940 23.096 1.00 98.25 94 VAL A C 1
ATOM 752 O O . VAL A 1 94 ? -18.042 -9.093 23.019 1.00 98.25 94 VAL A O 1
ATOM 755 N N . THR A 1 95 ? -19.398 -7.463 22.296 1.00 98.50 95 THR A N 1
ATOM 756 C CA . THR A 1 95 ? -19.830 -8.136 21.067 1.00 98.50 95 THR A CA 1
ATOM 757 C C . THR A 1 95 ? -19.206 -7.417 19.885 1.00 98.50 95 THR A C 1
ATOM 759 O O . THR A 1 95 ? -19.320 -6.197 19.785 1.00 98.50 95 THR A O 1
ATOM 762 N N . ILE A 1 96 ? -18.527 -8.157 19.019 1.00 98.56 96 ILE A N 1
ATOM 763 C CA . ILE A 1 96 ? -17.714 -7.632 17.924 1.00 98.56 96 ILE A CA 1
ATOM 764 C C . ILE A 1 96 ? -18.325 -8.115 16.616 1.00 98.56 96 ILE A C 1
ATOM 766 O O . ILE A 1 96 ? -18.659 -9.290 16.486 1.00 98.56 96 ILE A O 1
ATOM 770 N N . LYS A 1 97 ? -18.467 -7.211 15.652 1.00 98.50 97 LYS A N 1
ATOM 771 C CA . LYS A 1 97 ? -18.968 -7.494 14.312 1.00 98.50 97 LYS A CA 1
ATOM 772 C C . LYS A 1 97 ? -18.045 -6.839 13.292 1.00 98.50 97 LYS A C 1
ATOM 774 O O . LYS A 1 97 ? -17.851 -5.630 13.346 1.00 98.50 97 LYS A O 1
ATOM 779 N N . VAL A 1 98 ? -17.491 -7.622 12.376 1.00 98.00 98 VAL A N 1
ATOM 780 C CA . VAL A 1 98 ? -16.673 -7.141 11.258 1.00 98.00 98 VAL A CA 1
ATOM 781 C C . VAL A 1 98 ? -17.418 -7.434 9.966 1.00 98.00 98 VAL A C 1
ATOM 783 O O . VAL A 1 98 ? -17.864 -8.561 9.746 1.00 98.00 98 VAL A O 1
ATOM 786 N N . GLU A 1 99 ? -17.573 -6.427 9.116 1.00 97.62 99 GLU A N 1
ATOM 787 C CA . GLU A 1 99 ? -18.316 -6.540 7.861 1.00 97.62 99 GLU A CA 1
ATOM 788 C C . GLU A 1 99 ? -17.596 -5.809 6.737 1.00 97.62 99 GLU A C 1
ATOM 790 O O . GLU A 1 99 ? -16.901 -4.818 6.972 1.00 97.62 99 GLU A O 1
ATOM 795 N N . ASP A 1 100 ? -17.833 -6.265 5.510 1.00 94.44 100 ASP A N 1
ATOM 796 C CA . ASP A 1 100 ? -17.425 -5.525 4.326 1.00 94.44 100 ASP A CA 1
ATOM 797 C C . ASP A 1 100 ? -18.118 -4.152 4.296 1.00 94.44 100 ASP A C 1
ATOM 799 O O . ASP A 1 100 ? -19.274 -3.994 4.707 1.00 94.44 100 ASP A O 1
ATOM 803 N N . ASN A 1 101 ? -17.376 -3.144 3.849 1.00 95.88 101 ASN A N 1
ATOM 804 C CA . ASN A 1 101 ? -17.844 -1.775 3.692 1.00 95.88 101 ASN A CA 1
ATOM 805 C C . ASN A 1 101 ? -17.532 -1.220 2.290 1.00 95.88 101 ASN A C 1
ATOM 807 O O . ASN A 1 101 ? -17.764 -0.035 2.042 1.00 95.88 101 ASN A O 1
ATOM 811 N N . ALA A 1 102 ? -17.075 -2.066 1.357 1.00 89.19 102 ALA A N 1
ATOM 812 C CA . ALA A 1 102 ? -16.710 -1.683 -0.004 1.00 89.19 102 ALA A CA 1
ATOM 813 C C . ALA A 1 102 ? -17.844 -0.989 -0.779 1.00 89.19 102 ALA A C 1
ATOM 815 O O . ALA A 1 102 ? -17.572 -0.137 -1.622 1.00 89.19 102 ALA A O 1
ATOM 816 N N . SER A 1 103 ? -19.111 -1.292 -0.467 1.00 93.31 103 SER A N 1
ATOM 817 C CA . SER A 1 103 ? -20.270 -0.632 -1.087 1.00 93.31 103 SER A CA 1
ATOM 818 C C . SER A 1 103 ? -20.420 0.845 -0.704 1.00 93.31 103 SER A C 1
ATOM 820 O O . SER A 1 103 ? -21.044 1.599 -1.444 1.00 93.31 103 SER A O 1
ATOM 822 N N . ASN A 1 104 ? -19.891 1.253 0.456 1.00 93.88 104 ASN A N 1
ATOM 823 C CA . ASN A 1 104 ? -19.938 2.638 0.933 1.00 93.88 104 ASN A CA 1
ATOM 824 C C . ASN A 1 104 ? -18.614 3.357 0.665 1.00 93.88 104 ASN A C 1
ATOM 826 O O . ASN A 1 104 ? -18.607 4.499 0.210 1.00 93.88 104 ASN A O 1
ATOM 830 N N . ILE A 1 105 ? -17.498 2.695 0.981 1.00 90.38 105 ILE A N 1
ATOM 831 C CA . ILE A 1 105 ? -16.144 3.204 0.773 1.00 90.38 105 ILE A CA 1
ATOM 832 C C . ILE A 1 105 ? -15.305 2.045 0.214 1.00 90.38 105 ILE A C 1
ATOM 834 O O . ILE A 1 105 ? -15.066 1.080 0.949 1.00 90.38 105 ILE A O 1
ATOM 838 N N . PRO A 1 106 ? -14.854 2.118 -1.053 1.00 84.31 106 PRO A N 1
ATOM 839 C CA . PRO A 1 106 ? -14.025 1.081 -1.665 1.00 84.31 106 PRO A CA 1
ATOM 840 C C . PRO A 1 106 ? -12.800 0.733 -0.815 1.00 84.31 106 PRO A C 1
ATOM 842 O O . PRO A 1 106 ? -12.244 1.601 -0.145 1.00 84.31 106 PRO A O 1
ATOM 845 N N . AS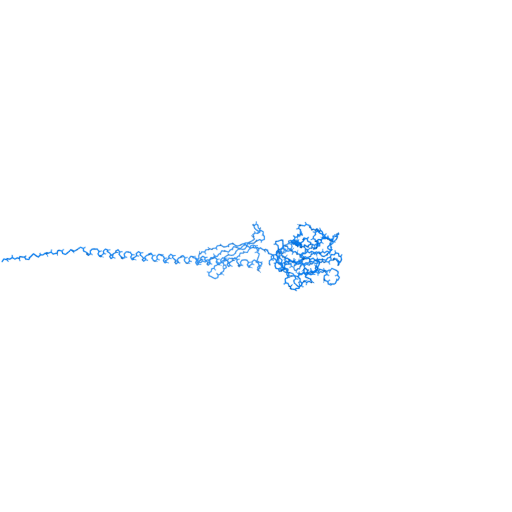P A 1 107 ? -12.384 -0.535 -0.849 1.00 86.00 107 ASP A N 1
ATOM 846 C CA . ASP A 1 107 ? -11.241 -1.055 -0.086 1.00 86.00 107 ASP A CA 1
ATOM 847 C C . ASP A 1 107 ? -11.310 -0.776 1.424 1.00 86.00 107 ASP A C 1
ATOM 849 O O . ASP A 1 107 ? -10.297 -0.502 2.072 1.00 86.00 107 ASP A O 1
ATOM 853 N N . THR A 1 108 ? -12.503 -0.863 2.018 1.00 92.44 108 THR A N 1
ATOM 854 C CA . THR A 1 108 ? -12.665 -0.763 3.470 1.00 92.44 108 THR A CA 1
ATOM 855 C C . THR A 1 108 ? -13.555 -1.853 4.041 1.00 92.44 108 THR A C 1
ATOM 857 O O . THR A 1 108 ? -14.413 -2.414 3.367 1.00 92.44 108 THR A O 1
ATOM 860 N N . PHE A 1 109 ? -13.368 -2.116 5.328 1.00 94.69 109 PHE A N 1
ATOM 861 C CA . PHE A 1 109 ? -14.271 -2.907 6.150 1.00 94.69 109 PHE A CA 1
ATOM 862 C C . PHE A 1 109 ? -14.597 -2.122 7.421 1.00 94.69 109 PHE A C 1
ATOM 864 O O . PHE A 1 109 ? -13.834 -1.249 7.846 1.00 94.69 109 PHE A O 1
ATOM 871 N N . LYS A 1 110 ? -15.737 -2.423 8.036 1.00 97.44 110 LYS A N 1
ATOM 872 C CA . LYS A 1 110 ? -16.162 -1.805 9.295 1.00 97.44 110 LYS A CA 1
ATOM 873 C C . LYS A 1 110 ? -16.056 -2.807 10.435 1.00 97.44 110 LYS A C 1
ATOM 875 O O . LYS A 1 110 ? -16.404 -3.975 10.270 1.00 97.44 110 LYS A O 1
ATOM 880 N N . VAL A 1 111 ? -15.616 -2.339 11.597 1.00 98.25 111 VAL A N 1
ATOM 881 C CA . VAL A 1 111 ? -15.661 -3.089 12.853 1.00 98.25 111 VAL A CA 1
ATOM 882 C C . VAL A 1 111 ? -16.574 -2.350 13.815 1.00 98.25 111 VAL A C 1
ATOM 884 O O . VAL A 1 111 ? -16.306 -1.211 14.189 1.00 98.25 111 VAL A O 1
ATOM 887 N N . THR A 1 112 ? -17.646 -3.008 14.239 1.00 98.62 112 THR A N 1
ATOM 888 C CA . THR A 1 112 ? -18.561 -2.522 15.267 1.00 98.62 112 THR A CA 1
ATOM 889 C C . THR A 1 112 ? -18.353 -3.322 16.545 1.00 98.62 112 THR A C 1
ATOM 891 O O . THR A 1 112 ? -18.517 -4.541 16.559 1.00 98.62 112 THR A O 1
ATOM 894 N N . ALA A 1 113 ? -18.039 -2.634 17.638 1.00 98.56 113 ALA A N 1
ATOM 895 C CA . ALA A 1 113 ? -17.913 -3.213 18.965 1.00 98.56 113 ALA A CA 1
ATOM 896 C C . ALA A 1 113 ? -19.001 -2.652 19.887 1.00 98.56 113 ALA A C 1
ATOM 898 O O . ALA A 1 113 ? -19.105 -1.443 20.091 1.00 98.56 113 ALA A O 1
ATOM 899 N N . THR A 1 114 ? -19.806 -3.538 20.466 1.00 98.62 114 THR A N 1
ATOM 900 C CA . THR A 1 114 ? -20.802 -3.208 21.490 1.00 98.62 114 THR A CA 1
ATOM 901 C C . THR A 1 114 ? -20.297 -3.693 22.841 1.00 98.62 114 THR A C 1
ATOM 903 O O . THR A 1 114 ? -20.330 -4.892 23.119 1.00 98.62 114 THR A O 1
ATOM 906 N N . SER A 1 115 ? -19.815 -2.779 23.680 1.00 98.31 115 SER A N 1
ATOM 907 C CA . SER A 1 115 ? -19.372 -3.091 25.037 1.00 98.31 115 SER A CA 1
ATOM 908 C C . SER A 1 115 ? -20.530 -3.027 26.027 1.00 98.31 115 SER A C 1
ATOM 910 O O . SER A 1 115 ? -21.456 -2.229 25.876 1.00 98.31 115 SER A O 1
ATOM 912 N N . LYS A 1 116 ? -20.471 -3.870 27.059 1.00 98.25 116 LYS A N 1
ATOM 913 C CA . LYS A 1 116 ? -21.415 -3.913 28.173 1.00 98.25 116 LYS A CA 1
ATOM 914 C C . LYS A 1 116 ? -20.659 -3.945 29.495 1.00 98.25 116 LYS A C 1
ATOM 916 O O . LYS A 1 116 ? -19.826 -4.820 29.732 1.00 98.25 116 LYS A O 1
ATOM 921 N N . TYR A 1 117 ? -20.975 -2.995 30.369 1.00 97.44 117 TYR A N 1
ATOM 922 C CA . TYR A 1 117 ? -20.380 -2.856 31.697 1.00 97.44 117 TYR A CA 1
ATOM 923 C C . TYR A 1 117 ? -21.377 -2.200 32.657 1.00 97.44 117 TYR A C 1
ATOM 925 O O . TYR A 1 117 ? -22.036 -1.220 32.308 1.00 97.44 117 TYR A O 1
ATOM 933 N N . ALA A 1 118 ? -21.508 -2.751 33.868 1.00 95.38 118 ALA A N 1
ATOM 934 C CA . ALA A 1 118 ? -22.433 -2.263 34.900 1.00 95.38 118 ALA A CA 1
ATOM 935 C C . ALA A 1 118 ? -23.879 -2.036 34.391 1.00 95.38 118 ALA A C 1
ATOM 937 O O . ALA A 1 118 ? -24.511 -1.028 34.704 1.00 95.38 118 ALA A O 1
ATOM 938 N N . GLY A 1 119 ? -24.384 -2.957 33.558 1.00 95.38 119 GLY A N 1
ATOM 939 C CA . GLY A 1 119 ? -25.738 -2.905 32.989 1.00 95.38 119 GLY A CA 1
ATOM 940 C C . GLY A 1 119 ? -25.947 -1.869 31.877 1.00 95.38 119 GLY A C 1
ATOM 941 O O . GLY A 1 119 ? -27.054 -1.758 31.359 1.00 95.38 119 GLY A O 1
ATOM 942 N N . LYS A 1 120 ? -24.906 -1.126 31.492 1.00 97.06 120 LYS A N 1
ATOM 943 C CA . LYS A 1 120 ? -24.935 -0.148 30.401 1.00 97.06 120 LYS A CA 1
ATOM 944 C C . LYS A 1 120 ? -24.235 -0.699 29.169 1.00 97.06 120 LYS A C 1
ATOM 946 O O . LYS A 1 120 ? -23.327 -1.516 29.308 1.00 97.06 120 LYS A O 1
ATOM 951 N N . ASN A 1 121 ? -24.627 -0.194 28.002 1.00 97.94 121 ASN A N 1
ATOM 952 C CA . ASN A 1 121 ? -24.020 -0.535 26.722 1.00 97.94 121 ASN A CA 1
ATOM 953 C C . ASN A 1 121 ? -23.416 0.708 26.061 1.00 97.94 121 ASN A C 1
ATOM 955 O O . ASN A 1 121 ? -23.922 1.816 26.248 1.00 97.94 121 ASN A O 1
ATOM 959 N N . PHE A 1 122 ? -22.376 0.512 25.259 1.00 98.12 122 PHE A N 1
ATOM 960 C CA . PHE A 1 122 ? -21.807 1.526 24.376 1.00 98.12 122 PHE A CA 1
ATOM 961 C C . PHE A 1 122 ? -21.420 0.871 23.051 1.00 98.12 122 PHE A C 1
ATOM 963 O O . PHE A 1 122 ? -20.924 -0.254 23.046 1.00 98.12 122 PHE A O 1
ATOM 970 N N . VAL A 1 123 ? -21.669 1.557 21.936 1.00 98.56 123 VAL A N 1
ATOM 971 C CA . VAL A 1 123 ? -21.374 1.055 20.590 1.00 98.56 123 VAL A CA 1
ATOM 972 C C . VAL A 1 123 ? -20.349 1.973 19.947 1.00 98.56 123 VAL A C 1
ATOM 974 O O . VAL A 1 123 ? -20.573 3.178 19.855 1.00 98.56 123 VAL A O 1
ATOM 977 N N . LEU A 1 124 ? -19.250 1.393 19.478 1.00 98.31 124 LEU A N 1
ATOM 978 C CA . LEU A 1 124 ? -18.242 2.059 18.663 1.00 98.31 124 LEU A CA 1
ATOM 979 C C . LEU A 1 124 ? -18.196 1.374 17.300 1.00 98.31 124 LEU A C 1
ATOM 981 O O . LEU A 1 124 ? -18.226 0.148 17.231 1.00 98.31 124 LEU A O 1
ATOM 985 N N . THR A 1 125 ? -18.148 2.149 16.220 1.00 98.38 125 THR A N 1
ATOM 986 C CA . THR A 1 125 ? -17.910 1.623 14.871 1.00 98.38 125 THR A CA 1
ATOM 987 C C . THR A 1 125 ? -16.748 2.366 14.249 1.00 98.38 125 THR A C 1
ATOM 989 O O . THR A 1 125 ? -16.773 3.592 14.172 1.00 98.38 125 THR A O 1
ATOM 992 N N . GLU A 1 126 ? -15.757 1.617 13.789 1.00 97.69 126 GLU A N 1
ATOM 993 C CA . GLU A 1 126 ? -14.575 2.136 13.110 1.00 97.69 126 GLU A CA 1
ATOM 994 C C . GLU A 1 126 ? -14.481 1.526 11.713 1.00 97.69 126 GLU A C 1
ATOM 996 O O . GLU A 1 126 ? -14.885 0.385 11.487 1.00 97.69 126 GLU A O 1
ATOM 1001 N N . THR A 1 127 ? -13.986 2.307 10.756 1.00 96.81 127 THR A N 1
ATOM 1002 C CA . THR A 1 127 ? -13.764 1.863 9.376 1.00 96.81 127 THR A CA 1
ATOM 1003 C C . THR A 1 127 ? -12.269 1.772 9.133 1.00 96.81 127 THR A C 1
ATOM 1005 O O . THR A 1 127 ? -11.539 2.723 9.413 1.00 96.81 127 THR A O 1
ATOM 1008 N N . TYR A 1 128 ? -11.819 0.645 8.595 1.00 93.06 128 TYR A N 1
ATOM 1009 C CA . TYR A 1 128 ? -10.414 0.383 8.318 1.00 93.06 128 TYR A CA 1
ATOM 1010 C C . TYR A 1 128 ? -10.213 0.087 6.833 1.00 93.06 128 TYR A C 1
ATOM 1012 O O . TYR A 1 128 ? -11.077 -0.539 6.215 1.00 93.06 128 TYR A O 1
ATOM 1020 N N . PRO A 1 129 ? -9.068 0.478 6.253 1.00 89.88 129 PRO A N 1
ATOM 1021 C CA . PRO A 1 129 ? -8.724 0.071 4.900 1.00 89.88 129 PRO A CA 1
ATOM 1022 C C . PRO A 1 129 ? -8.443 -1.439 4.865 1.00 89.88 129 PRO A C 1
ATOM 1024 O O . PRO A 1 129 ? -7.661 -1.941 5.680 1.00 89.88 129 PRO A O 1
ATOM 1027 N N . SER A 1 130 ? -9.067 -2.157 3.929 1.00 86.81 130 SER A N 1
ATOM 1028 C CA . SER A 1 130 ? -8.828 -3.584 3.674 1.00 86.81 130 SER A CA 1
ATOM 1029 C C . SER A 1 130 ? -7.519 -3.823 2.922 1.00 86.81 130 SER A C 1
ATOM 1031 O O . SER A 1 130 ? -6.935 -4.899 3.042 1.00 86.81 130 SER A O 1
ATOM 1033 N N . ARG A 1 131 ? -7.029 -2.808 2.199 1.00 89.19 131 ARG A N 1
ATOM 1034 C CA . ARG A 1 131 ? -5.770 -2.839 1.448 1.00 89.19 131 ARG A CA 1
ATOM 1035 C C . ARG A 1 131 ? -4.903 -1.623 1.745 1.00 89.19 131 ARG A C 1
ATOM 1037 O O . ARG A 1 131 ? -5.398 -0.566 2.133 1.00 89.19 131 ARG A O 1
ATOM 1044 N N . ARG A 1 132 ? -3.583 -1.781 1.633 1.00 91.81 132 ARG A N 1
ATOM 1045 C CA . ARG A 1 132 ? -2.601 -0.717 1.891 1.00 91.81 132 ARG A CA 1
ATOM 1046 C C . ARG A 1 132 ? -1.446 -0.785 0.905 1.00 91.81 132 ARG A C 1
ATOM 1048 O O . ARG A 1 132 ? -1.217 -1.800 0.252 1.00 91.81 132 ARG A O 1
ATOM 1055 N N . TRP A 1 133 ? -0.699 0.311 0.846 1.00 95.50 133 TRP A N 1
ATOM 1056 C CA . TRP A 1 133 ? 0.554 0.395 0.111 1.00 95.50 133 TRP A CA 1
ATOM 1057 C C . TRP A 1 133 ? 1.710 -0.193 0.921 1.00 95.50 133 TRP A C 1
ATOM 1059 O O . TRP A 1 133 ? 1.964 0.226 2.053 1.00 95.50 133 TRP A O 1
ATOM 1069 N N . TYR A 1 134 ? 2.446 -1.113 0.305 1.00 96.75 134 TYR A N 1
ATOM 1070 C CA . TYR A 1 134 ? 3.636 -1.747 0.857 1.00 96.75 134 TYR A CA 1
ATOM 1071 C C . TYR A 1 134 ? 4.836 -1.483 -0.055 1.00 96.75 134 TYR A C 1
ATOM 1073 O O . TYR A 1 134 ? 4.991 -2.164 -1.072 1.00 96.75 134 TYR A O 1
ATOM 1081 N N . PRO A 1 135 ? 5.691 -0.500 0.277 1.00 97.38 135 PRO A N 1
ATOM 1082 C CA . PRO A 1 135 ? 6.969 -0.335 -0.399 1.00 97.38 135 PRO A CA 1
ATOM 1083 C C . PRO A 1 135 ? 7.839 -1.581 -0.201 1.00 97.38 135 PRO A C 1
ATOM 1085 O O . PRO A 1 135 ? 7.933 -2.109 0.909 1.00 97.38 135 PRO A O 1
ATOM 1088 N N . VAL A 1 136 ? 8.480 -2.041 -1.271 1.00 96.62 136 VAL A N 1
ATOM 1089 C CA . VAL A 1 136 ? 9.379 -3.198 -1.271 1.00 96.62 136 VAL A CA 1
ATOM 1090 C C . VAL A 1 136 ? 10.819 -2.702 -1.291 1.00 96.62 136 VAL A C 1
ATOM 1092 O O . VAL A 1 136 ? 11.179 -1.868 -2.120 1.00 96.62 136 VAL A O 1
ATOM 1095 N N . SER A 1 137 ? 11.641 -3.218 -0.377 1.00 94.56 137 SER A N 1
ATOM 1096 C CA . SER A 1 137 ? 13.066 -2.888 -0.330 1.00 94.56 137 SER A CA 1
ATOM 1097 C C . SER A 1 137 ? 13.789 -3.459 -1.548 1.00 94.56 137 SER A C 1
ATOM 1099 O O . SER A 1 137 ? 13.678 -4.649 -1.848 1.00 94.56 137 SER A O 1
ATOM 1101 N N . LEU A 1 138 ? 14.550 -2.604 -2.232 1.00 93.44 138 LEU A N 1
ATOM 1102 C CA . LEU A 1 138 ? 15.401 -2.997 -3.357 1.00 93.44 138 LEU A CA 1
ATOM 1103 C C . LEU A 1 138 ? 16.884 -3.077 -2.980 1.00 93.44 138 LEU A C 1
ATOM 1105 O O . LEU A 1 138 ? 17.699 -3.414 -3.837 1.00 93.44 138 LEU A O 1
ATOM 1109 N N . ALA A 1 139 ? 17.245 -2.816 -1.718 1.00 92.00 139 ALA A N 1
ATOM 1110 C CA . ALA A 1 139 ? 18.636 -2.810 -1.258 1.00 92.00 139 ALA A CA 1
ATOM 1111 C C . ALA A 1 139 ? 19.421 -4.082 -1.640 1.00 92.00 139 ALA A C 1
ATOM 1113 O O . ALA A 1 139 ? 20.549 -3.943 -2.111 1.00 92.00 139 ALA A O 1
ATOM 1114 N N . PRO A 1 140 ? 18.855 -5.306 -1.540 1.00 93.69 140 PRO A N 1
ATOM 1115 C CA . PRO A 1 140 ? 19.574 -6.526 -1.924 1.00 93.69 140 PRO A CA 1
ATOM 1116 C C . PRO A 1 140 ? 19.867 -6.645 -3.426 1.00 93.69 140 PRO A C 1
ATOM 1118 O O . PRO A 1 140 ? 20.672 -7.480 -3.831 1.00 93.69 140 PRO A O 1
ATOM 1121 N N . TYR A 1 141 ? 19.188 -5.851 -4.254 1.00 93.75 141 TYR A N 1
ATOM 1122 C CA . TYR A 1 141 ? 19.229 -5.935 -5.714 1.00 93.75 141 TYR A CA 1
ATOM 1123 C C . TYR A 1 141 ? 19.910 -4.729 -6.355 1.00 93.75 141 TYR A C 1
ATOM 1125 O O . TYR A 1 141 ? 20.138 -4.724 -7.563 1.00 93.75 141 TYR A O 1
ATOM 1133 N N . ALA A 1 142 ? 20.225 -3.698 -5.574 1.00 92.62 142 ALA A N 1
ATOM 1134 C CA . ALA A 1 142 ? 20.790 -2.474 -6.100 1.00 92.62 142 ALA A CA 1
ATOM 1135 C C . ALA A 1 142 ? 22.232 -2.702 -6.587 1.00 92.62 142 ALA A C 1
ATOM 1137 O O . ALA A 1 142 ? 23.137 -3.013 -5.812 1.00 92.62 142 ALA A O 1
ATOM 1138 N N . ASN A 1 143 ? 22.462 -2.517 -7.886 1.00 92.81 143 ASN A N 1
ATOM 1139 C CA . ASN A 1 143 ? 23.767 -2.705 -8.530 1.00 92.81 143 ASN A CA 1
ATOM 1140 C C . ASN A 1 143 ? 24.354 -1.404 -9.090 1.00 92.81 143 ASN A C 1
ATOM 1142 O O . ASN A 1 143 ? 25.478 -1.401 -9.587 1.00 92.81 143 ASN A O 1
ATOM 1146 N N . THR A 1 144 ? 23.617 -0.300 -8.991 1.00 89.69 144 THR A N 1
ATOM 1147 C CA . THR A 1 144 ? 24.113 1.026 -9.330 1.00 89.69 144 THR A CA 1
ATOM 1148 C C . THR A 1 144 ? 23.446 2.089 -8.462 1.00 89.69 144 THR A C 1
ATOM 1150 O O . THR A 1 144 ? 22.480 1.820 -7.739 1.00 89.69 144 THR A O 1
ATOM 1153 N N . ARG A 1 145 ? 23.980 3.310 -8.495 1.00 85.69 145 ARG A N 1
ATOM 1154 C CA . ARG A 1 145 ? 23.419 4.447 -7.765 1.00 85.69 145 ARG A CA 1
ATOM 1155 C C . ARG A 1 145 ? 22.842 5.471 -8.730 1.00 85.69 145 ARG A C 1
ATOM 1157 O O . ARG A 1 145 ? 23.545 6.006 -9.593 1.00 85.69 145 ARG A O 1
ATOM 1164 N N . TYR A 1 146 ? 21.579 5.800 -8.502 1.00 71.50 146 TYR A N 1
ATOM 1165 C CA . TYR A 1 146 ? 20.863 6.906 -9.111 1.00 71.50 146 TYR A CA 1
ATOM 1166 C C . TYR A 1 146 ? 21.648 8.216 -8.972 1.00 71.50 146 TYR A C 1
ATOM 1168 O O . TYR A 1 146 ? 22.131 8.553 -7.895 1.00 71.50 146 TYR A O 1
ATOM 1176 N N . GLY A 1 147 ? 21.835 8.930 -10.079 1.00 66.12 147 GLY A N 1
ATOM 1177 C CA . GLY A 1 147 ? 22.683 10.125 -10.168 1.00 66.12 147 GLY A CA 1
ATOM 1178 C C . GLY A 1 147 ? 24.162 9.861 -10.490 1.00 66.12 147 GLY A C 1
ATOM 1179 O O . GLY A 1 147 ? 24.751 10.642 -11.226 1.00 66.12 147 GLY A O 1
ATOM 1180 N N . SER A 1 148 ? 24.758 8.748 -10.040 1.00 64.31 148 SER A N 1
ATOM 1181 C CA . SER A 1 148 ? 26.149 8.389 -10.405 1.00 64.31 148 SER A CA 1
ATOM 1182 C C . SER A 1 148 ? 26.239 7.528 -11.669 1.00 64.31 148 SER A C 1
ATOM 1184 O O . SER A 1 148 ? 27.165 7.676 -12.460 1.00 64.31 148 SER A O 1
ATOM 1186 N N . ALA A 1 149 ? 25.223 6.690 -11.904 1.00 57.72 149 ALA A N 1
ATOM 1187 C CA . ALA A 1 149 ? 25.048 5.919 -13.134 1.00 57.72 149 ALA A CA 1
ATOM 1188 C C . ALA A 1 149 ? 24.837 6.813 -14.369 1.00 57.72 149 ALA A C 1
ATOM 1190 O O . ALA A 1 149 ? 24.891 6.348 -15.504 1.00 57.72 149 ALA A O 1
ATOM 1191 N N . PHE A 1 150 ? 24.578 8.101 -14.133 1.00 65.50 150 PHE A N 1
ATOM 1192 C CA . PHE A 1 150 ? 24.193 9.082 -15.132 1.00 65.50 150 PHE A CA 1
ATOM 1193 C C . PHE A 1 150 ? 25.086 10.332 -15.044 1.00 65.50 150 PHE A C 1
ATOM 1195 O O . PHE A 1 150 ? 24.597 11.428 -14.759 1.00 65.50 150 PHE A O 1
ATOM 1202 N N . PRO A 1 151 ? 26.406 10.192 -15.270 1.00 52.97 151 PRO A N 1
ATOM 1203 C CA . PRO A 1 151 ? 27.397 11.232 -14.972 1.00 52.97 151 PRO A CA 1
ATOM 1204 C C . PRO A 1 151 ? 27.185 12.541 -15.750 1.00 52.97 151 PRO A C 1
ATOM 1206 O O . PRO A 1 151 ? 27.654 13.592 -15.327 1.00 52.97 151 PRO A O 1
ATOM 1209 N N . TRP A 1 152 ? 26.453 12.493 -16.867 1.00 55.66 152 TRP A N 1
ATOM 1210 C CA . TRP A 1 152 ? 26.153 13.652 -17.715 1.00 55.66 152 TRP A CA 1
ATOM 1211 C C . TRP A 1 152 ? 24.882 14.404 -17.318 1.00 55.66 152 TRP A C 1
ATOM 1213 O O . TRP A 1 152 ? 24.581 15.450 -17.890 1.00 55.66 152 TRP A O 1
ATOM 1223 N N . THR A 1 153 ? 24.112 13.883 -16.363 1.00 52.34 153 THR A N 1
ATOM 1224 C CA . THR A 1 153 ? 22.843 14.482 -15.958 1.00 52.34 153 THR A CA 1
ATOM 1225 C C . THR A 1 153 ? 22.925 14.971 -14.525 1.00 52.34 153 THR A C 1
ATOM 1227 O O . THR A 1 153 ? 23.128 14.192 -13.597 1.00 52.34 153 THR A O 1
ATOM 1230 N N . LEU A 1 154 ? 22.711 16.277 -14.353 1.00 49.12 154 LEU A N 1
ATOM 1231 C CA . LEU A 1 154 ? 22.465 16.944 -13.077 1.00 49.12 154 LEU A CA 1
ATOM 1232 C C . LEU A 1 154 ? 21.134 16.444 -12.483 1.00 49.12 154 LEU A C 1
ATOM 1234 O O . LEU A 1 154 ? 20.134 17.160 -12.456 1.00 49.12 154 LEU A O 1
ATOM 1238 N N . MET A 1 155 ? 21.104 15.188 -12.032 1.00 56.88 155 MET A N 1
ATOM 1239 C CA . MET A 1 155 ? 20.044 14.637 -11.178 1.00 56.88 155 MET A CA 1
ATOM 1240 C C . MET A 1 155 ? 20.335 14.921 -9.695 1.00 56.88 155 MET A C 1
ATOM 1242 O O . MET A 1 155 ? 19.916 14.189 -8.801 1.00 56.88 155 MET A O 1
ATOM 1246 N N . THR A 1 156 ? 21.073 16.000 -9.422 1.00 53.88 156 THR A N 1
ATOM 1247 C CA . THR A 1 156 ? 21.201 16.604 -8.097 1.00 53.88 156 THR A CA 1
ATOM 1248 C C . THR A 1 156 ? 19.812 17.036 -7.620 1.00 53.88 156 THR A C 1
ATOM 1250 O O . THR A 1 156 ? 19.183 17.877 -8.260 1.00 53.88 156 THR A O 1
ATOM 1253 N N . GLY A 1 157 ? 19.328 16.462 -6.514 1.00 59.38 157 GLY A N 1
ATOM 1254 C CA . GLY A 1 157 ? 18.028 16.809 -5.917 1.00 59.38 157 GLY A CA 1
ATOM 1255 C C . GLY A 1 157 ? 16.946 15.730 -5.997 1.00 59.38 157 GLY A C 1
ATOM 1256 O O . GLY A 1 157 ? 15.789 16.011 -5.691 1.00 59.38 157 GLY A O 1
ATOM 1257 N N . TYR A 1 158 ? 17.287 14.506 -6.398 1.00 69.00 158 TYR A N 1
ATOM 1258 C CA . TYR A 1 158 ? 16.364 13.386 -6.276 1.00 69.00 158 TYR A CA 1
ATOM 1259 C C . TYR A 1 158 ? 16.239 12.925 -4.815 1.00 69.00 158 TYR A C 1
ATOM 1261 O O . TYR A 1 158 ? 17.241 12.826 -4.106 1.00 69.00 158 TYR A O 1
ATOM 1269 N N . ALA A 1 159 ? 15.012 12.674 -4.354 1.00 78.94 159 ALA A N 1
ATOM 1270 C CA . ALA A 1 159 ? 14.764 12.308 -2.966 1.00 78.94 159 ALA A CA 1
ATOM 1271 C C . ALA A 1 159 ? 15.063 10.817 -2.735 1.00 78.94 159 ALA A C 1
ATOM 1273 O O . ALA A 1 159 ? 14.506 9.944 -3.399 1.00 78.94 159 ALA A O 1
ATOM 1274 N N . GLU A 1 160 ? 15.941 10.535 -1.776 1.00 85.62 160 GLU A N 1
ATOM 1275 C CA . GLU A 1 160 ? 16.182 9.192 -1.248 1.00 85.62 160 GLU A CA 1
ATOM 1276 C C . GLU A 1 160 ? 15.365 8.977 0.038 1.00 85.62 160 GLU A C 1
ATOM 1278 O O . GLU A 1 160 ? 14.902 9.917 0.688 1.00 85.62 160 GLU A O 1
ATOM 1283 N N . GLY A 1 161 ? 15.195 7.720 0.428 1.00 88.44 161 GLY A N 1
ATOM 1284 C CA . GLY A 1 161 ? 14.384 7.297 1.561 1.00 88.44 161 GLY A CA 1
ATOM 1285 C C . GLY A 1 161 ? 12.915 7.096 1.194 1.00 88.44 161 GLY A C 1
ATOM 1286 O O . GLY A 1 161 ? 12.572 6.585 0.127 1.00 88.44 161 GLY A O 1
ATOM 1287 N N . LYS A 1 162 ? 12.028 7.450 2.127 1.00 91.88 162 LYS A N 1
ATOM 1288 C CA . LYS A 1 162 ? 10.580 7.363 1.921 1.00 91.88 162 LYS A CA 1
ATOM 1289 C C . LYS A 1 162 ? 10.124 8.555 1.092 1.00 91.88 162 LYS A C 1
ATOM 1291 O O . LYS A 1 162 ? 10.224 9.692 1.545 1.00 91.88 162 LYS A O 1
ATOM 1296 N N . VAL A 1 163 ? 9.586 8.281 -0.087 1.00 91.94 163 VAL A N 1
ATOM 1297 C CA . VAL A 1 163 ? 9.125 9.300 -1.033 1.00 91.94 163 VAL A CA 1
ATOM 1298 C C . VAL A 1 163 ? 7.716 8.980 -1.500 1.00 91.94 163 VAL A C 1
ATOM 1300 O O . VAL A 1 163 ? 7.325 7.818 -1.531 1.00 91.94 163 VAL A O 1
ATOM 1303 N N . THR A 1 164 ? 6.951 9.997 -1.886 1.00 95.81 164 THR A N 1
ATOM 1304 C CA . THR A 1 164 ? 5.617 9.806 -2.466 1.00 95.81 164 THR A CA 1
ATOM 1305 C C . THR A 1 164 ? 5.620 10.326 -3.891 1.00 95.81 164 THR A C 1
ATOM 1307 O O . THR A 1 164 ? 5.760 11.527 -4.114 1.00 95.81 164 THR A O 1
ATOM 1310 N N . TYR A 1 165 ? 5.423 9.428 -4.855 1.00 94.75 165 TYR A N 1
ATOM 1311 C CA . TYR A 1 165 ? 5.417 9.755 -6.277 1.00 94.75 165 TYR A CA 1
ATOM 1312 C C . TYR A 1 165 ? 4.105 9.325 -6.925 1.00 94.75 165 TYR A C 1
ATOM 1314 O O . TYR A 1 165 ? 3.693 8.167 -6.853 1.00 94.75 165 TYR A O 1
ATOM 1322 N N . GLY A 1 166 ? 3.407 10.289 -7.533 1.00 93.94 166 GLY A N 1
ATOM 1323 C CA . GLY A 1 166 ? 2.083 10.065 -8.119 1.00 93.94 166 GLY A CA 1
ATOM 1324 C C . GLY A 1 166 ? 1.085 9.460 -7.124 1.00 93.94 166 GLY A C 1
ATOM 1325 O O . GLY A 1 166 ? 0.394 8.505 -7.479 1.00 93.94 166 GLY A O 1
ATOM 1326 N N . GLY A 1 167 ? 1.087 9.955 -5.878 1.00 95.50 167 GLY A N 1
ATOM 1327 C CA . GLY A 1 167 ? 0.208 9.512 -4.786 1.00 95.50 167 GLY A CA 1
ATOM 1328 C C . GLY A 1 167 ? 0.577 8.177 -4.126 1.00 95.50 167 GLY A C 1
ATOM 1329 O O . GLY A 1 167 ? -0.099 7.772 -3.188 1.00 95.50 167 GLY A O 1
ATOM 1330 N N . VAL A 1 168 ? 1.638 7.504 -4.581 1.00 97.38 168 VAL A N 1
ATOM 1331 C CA . VAL A 1 168 ? 2.047 6.182 -4.084 1.00 97.38 168 VAL A CA 1
ATOM 1332 C C . VAL A 1 168 ? 3.347 6.309 -3.289 1.00 97.38 168 VAL A C 1
ATOM 1334 O O . VAL A 1 168 ? 4.287 6.943 -3.780 1.00 97.38 168 VAL A O 1
ATOM 1337 N N . PRO A 1 169 ? 3.429 5.745 -2.070 1.00 97.31 169 PRO A N 1
ATOM 1338 C CA . PRO A 1 169 ? 4.663 5.758 -1.300 1.00 97.31 169 PRO A CA 1
ATOM 1339 C C . PRO A 1 169 ? 5.648 4.749 -1.887 1.00 97.31 169 PRO A C 1
ATOM 1341 O O . PRO A 1 169 ? 5.275 3.613 -2.153 1.00 97.31 169 PRO A O 1
ATOM 1344 N N . PHE A 1 170 ? 6.908 5.132 -2.032 1.00 96.06 170 PHE A N 1
ATOM 1345 C CA . PHE A 1 170 ? 8.021 4.272 -2.418 1.00 96.06 170 PHE A CA 1
ATOM 1346 C C . PHE A 1 170 ? 9.137 4.369 -1.381 1.00 96.06 170 PHE A C 1
ATOM 1348 O O . PHE A 1 170 ? 9.260 5.360 -0.655 1.00 96.06 170 PHE A O 1
ATOM 1355 N N . LEU A 1 171 ? 9.959 3.326 -1.329 1.00 93.69 171 LEU A N 1
ATOM 1356 C CA . LEU A 1 171 ? 11.218 3.320 -0.602 1.00 93.69 171 LEU A CA 1
ATOM 1357 C C . LEU A 1 171 ? 12.345 3.286 -1.629 1.00 93.69 171 LEU A C 1
ATOM 1359 O O . LEU A 1 171 ? 12.501 2.299 -2.343 1.00 93.69 171 LEU A O 1
ATOM 1363 N N . ILE A 1 172 ? 13.105 4.372 -1.702 1.00 89.94 172 ILE A N 1
ATOM 1364 C CA . ILE A 1 172 ? 14.310 4.468 -2.523 1.00 89.94 172 ILE A CA 1
ATOM 1365 C C . ILE A 1 172 ? 15.470 4.426 -1.553 1.00 89.94 172 ILE A C 1
ATOM 1367 O O . ILE A 1 172 ? 15.586 5.292 -0.694 1.00 89.94 172 ILE A O 1
ATOM 1371 N N . GLU A 1 173 ? 16.277 3.379 -1.610 1.00 82.44 173 GLU A N 1
ATOM 1372 C CA . GLU A 1 173 ? 17.202 3.083 -0.518 1.00 82.44 173 GLU A CA 1
ATOM 1373 C C . GLU A 1 173 ? 18.217 4.214 -0.320 1.00 82.44 173 GLU A C 1
ATOM 1375 O O . GLU A 1 173 ? 18.954 4.581 -1.231 1.00 82.44 173 GLU A O 1
ATOM 1380 N N . ASN A 1 174 ? 18.261 4.770 0.891 1.00 70.12 174 ASN A N 1
ATOM 1381 C CA . ASN A 1 174 ? 19.245 5.779 1.282 1.00 70.12 174 ASN A CA 1
ATOM 1382 C C . ASN A 1 174 ? 20.449 5.076 1.911 1.00 70.12 174 ASN A C 1
ATOM 1384 O O . ASN A 1 174 ? 20.691 5.137 3.116 1.00 70.12 174 ASN A O 1
ATOM 1388 N N . VAL A 1 175 ? 21.159 4.319 1.088 1.00 60.28 175 VAL A N 1
ATOM 1389 C CA . VAL A 1 175 ? 22.451 3.751 1.456 1.00 60.28 175 VAL A CA 1
ATOM 1390 C C . VAL A 1 175 ? 23.508 4.600 0.773 1.00 60.28 175 VAL A C 1
ATOM 1392 O O . VAL A 1 175 ? 23.351 4.961 -0.390 1.00 60.28 175 VAL A O 1
ATOM 1395 N N . GLY A 1 176 ? 24.613 4.922 1.445 1.00 66.88 176 GLY A N 1
ATOM 1396 C CA . GLY A 1 176 ? 25.779 5.604 0.855 1.00 66.88 176 GLY A CA 1
ATOM 1397 C C . GLY A 1 176 ? 26.468 4.842 -0.298 1.00 66.88 176 GLY A C 1
ATOM 1398 O O . GLY A 1 176 ? 27.651 5.047 -0.533 1.00 66.88 176 GLY A O 1
ATOM 1399 N N . GLY A 1 177 ? 25.749 3.950 -0.992 1.00 80.00 177 GLY A N 1
ATOM 1400 C CA . GLY A 1 177 ? 26.139 3.159 -2.155 1.00 80.00 177 GLY A CA 1
ATOM 1401 C C . GLY A 1 177 ? 24.996 3.062 -3.179 1.00 80.00 177 GLY A C 1
ATOM 1402 O O . GLY A 1 177 ? 24.358 4.069 -3.489 1.00 80.00 177 GLY A O 1
ATOM 1403 N N . ASN A 1 178 ? 24.765 1.866 -3.723 1.00 87.25 178 ASN A N 1
ATOM 1404 C CA . ASN A 1 178 ? 23.769 1.605 -4.767 1.00 87.25 178 ASN A CA 1
ATOM 1405 C C . ASN A 1 178 ? 22.334 1.673 -4.234 1.00 87.25 178 ASN A C 1
ATOM 1407 O O . ASN A 1 178 ? 22.035 1.092 -3.197 1.00 87.25 178 ASN A O 1
ATOM 1411 N N . ASN A 1 179 ? 21.436 2.320 -4.975 1.00 88.62 179 ASN A N 1
ATOM 1412 C CA . ASN A 1 179 ? 20.032 2.513 -4.588 1.00 88.62 179 ASN A CA 1
ATOM 1413 C C . ASN A 1 179 ? 19.030 2.141 -5.694 1.00 88.62 179 ASN A C 1
ATOM 1415 O O . ASN A 1 179 ? 17.824 2.301 -5.511 1.00 88.62 179 ASN A O 1
ATOM 1419 N N . CYS A 1 180 ? 19.506 1.636 -6.833 1.00 90.69 180 CYS A N 1
ATOM 1420 C CA . CYS A 1 180 ? 18.653 1.139 -7.898 1.00 90.69 180 CYS A CA 1
ATOM 1421 C C . CYS A 1 180 ? 19.262 -0.083 -8.585 1.00 90.69 180 CYS A C 1
ATOM 1423 O O . CYS A 1 180 ? 20.471 -0.337 -8.532 1.00 90.69 180 CYS A O 1
ATOM 1425 N N . TRP A 1 181 ? 18.395 -0.861 -9.224 1.00 94.25 181 TRP A N 1
ATOM 1426 C CA . TRP A 1 181 ? 18.810 -1.948 -10.096 1.00 94.25 181 TRP A CA 1
ATOM 1427 C C . TRP A 1 181 ? 18.788 -1.466 -11.540 1.00 94.25 181 TRP A C 1
ATOM 1429 O O . TRP A 1 181 ? 17.833 -0.827 -11.978 1.00 94.25 181 TRP A O 1
ATOM 1439 N N . ASN A 1 182 ? 19.822 -1.796 -12.298 1.00 94.06 182 ASN A N 1
ATOM 1440 C CA . ASN A 1 182 ? 19.899 -1.498 -13.716 1.00 94.06 182 ASN A CA 1
ATOM 1441 C C . ASN A 1 182 ? 20.514 -2.679 -14.460 1.00 94.06 182 ASN A C 1
ATOM 1443 O O . ASN A 1 182 ? 21.606 -3.149 -14.125 1.00 94.06 182 ASN A O 1
ATOM 1447 N N . ALA A 1 183 ? 19.817 -3.129 -15.500 1.00 95.75 183 ALA A N 1
ATOM 1448 C CA . ALA A 1 183 ? 20.249 -4.244 -16.320 1.00 95.75 183 ALA A CA 1
ATOM 1449 C C . ALA A 1 183 ? 21.637 -3.997 -16.932 1.00 95.75 183 ALA A C 1
ATOM 1451 O O . ALA A 1 183 ? 22.419 -4.934 -16.993 1.00 95.75 183 ALA A O 1
ATOM 1452 N N . PHE A 1 184 ? 22.004 -2.772 -17.328 1.00 93.44 184 PHE A N 1
ATOM 1453 C CA . PHE A 1 184 ? 23.313 -2.445 -17.918 1.00 93.44 184 PHE A CA 1
ATOM 1454 C C . PHE A 1 184 ? 24.504 -2.928 -17.074 1.00 93.44 184 PHE A C 1
ATOM 1456 O O . PHE A 1 184 ? 25.456 -3.474 -17.621 1.00 93.44 184 PHE A O 1
ATOM 1463 N N . TYR A 1 185 ? 24.419 -2.787 -15.749 1.00 92.75 185 TYR A N 1
ATOM 1464 C CA . TYR A 1 185 ? 25.501 -3.140 -14.823 1.00 92.75 185 TYR A CA 1
ATOM 1465 C C . TYR A 1 185 ? 25.471 -4.604 -14.362 1.00 92.75 185 TYR A C 1
ATOM 1467 O O . TYR A 1 185 ? 26.302 -5.012 -13.553 1.00 92.75 185 TYR A O 1
ATOM 1475 N N . MET A 1 186 ? 24.521 -5.411 -14.842 1.00 92.69 186 MET A N 1
ATOM 1476 C CA . MET A 1 186 ? 24.555 -6.852 -14.602 1.00 92.69 186 MET A CA 1
ATOM 1477 C C . MET A 1 186 ? 25.525 -7.544 -15.556 1.00 92.69 186 MET A C 1
ATOM 1479 O O . MET A 1 186 ? 25.564 -7.259 -16.753 1.00 92.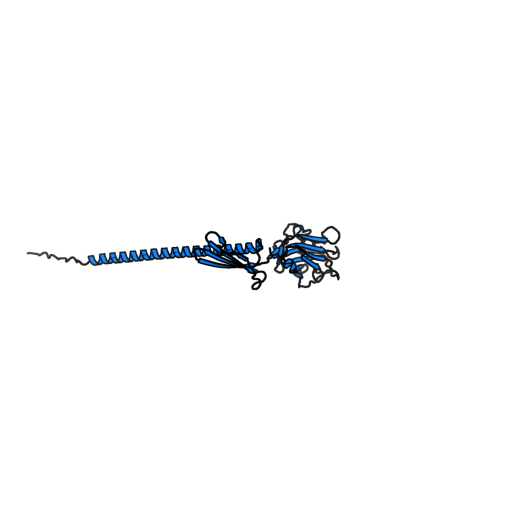69 186 MET A O 1
ATOM 1483 N N . THR A 1 187 ? 26.257 -8.518 -15.028 1.00 88.38 187 THR A N 1
ATOM 1484 C CA . THR A 1 187 ? 27.073 -9.434 -15.823 1.00 88.38 187 THR A CA 1
ATOM 1485 C C . THR A 1 187 ? 26.215 -10.570 -16.392 1.00 88.38 187 THR A C 1
ATOM 1487 O O . THR A 1 187 ? 25.171 -10.916 -15.840 1.00 88.38 187 THR A O 1
ATOM 1490 N N . GLY A 1 188 ? 26.659 -11.161 -17.503 1.00 88.44 188 GLY A N 1
ATOM 1491 C CA . GLY A 1 188 ? 25.992 -12.299 -18.143 1.00 88.44 188 GLY A CA 1
ATOM 1492 C C . GLY A 1 188 ? 25.258 -11.965 -19.444 1.00 88.44 188 GLY A C 1
ATOM 1493 O O . GLY A 1 188 ? 25.113 -10.803 -19.837 1.00 88.44 188 GLY A O 1
ATOM 1494 N N . ALA A 1 189 ? 24.834 -13.026 -20.135 1.00 91.25 189 ALA A N 1
ATOM 1495 C CA . ALA A 1 189 ? 24.066 -12.943 -21.372 1.00 91.25 189 ALA A CA 1
ATOM 1496 C C . ALA A 1 189 ? 22.606 -12.540 -21.108 1.00 91.25 189 ALA A C 1
ATOM 1498 O O . ALA A 1 189 ? 22.103 -12.654 -19.991 1.00 91.25 189 ALA A O 1
ATOM 1499 N N . ASN A 1 190 ? 21.919 -12.083 -22.154 1.00 93.25 190 ASN A N 1
ATOM 1500 C CA . ASN A 1 190 ? 20.478 -11.856 -22.089 1.00 93.25 190 ASN A CA 1
ATOM 1501 C C . ASN A 1 190 ? 19.703 -13.187 -21.967 1.00 93.25 190 ASN A C 1
ATOM 1503 O O . ASN A 1 190 ? 20.153 -14.189 -22.531 1.00 93.25 190 ASN A O 1
ATOM 1507 N N . PRO A 1 191 ? 18.517 -13.187 -21.328 1.00 95.81 191 PRO A N 1
ATOM 1508 C CA . PRO A 1 191 ? 17.905 -12.052 -20.634 1.00 95.81 191 PRO A CA 1
ATOM 1509 C C . PRO A 1 191 ? 18.584 -11.706 -19.307 1.00 95.81 191 PRO A C 1
ATOM 1511 O O . PRO A 1 191 ? 18.859 -12.577 -18.480 1.00 95.81 191 PRO A O 1
ATOM 1514 N N . ARG A 1 192 ? 18.744 -10.407 -19.046 1.00 96.38 192 ARG A N 1
ATOM 1515 C CA . ARG A 1 192 ? 19.114 -9.905 -17.720 1.00 96.38 192 ARG A CA 1
ATOM 1516 C C . ARG A 1 192 ? 17.853 -9.833 -16.870 1.00 96.38 192 ARG A C 1
ATOM 1518 O O . ARG A 1 192 ? 16.900 -9.141 -17.218 1.00 96.38 192 ARG A O 1
ATOM 1525 N N . THR A 1 193 ? 17.835 -10.594 -15.784 1.00 97.19 193 THR A N 1
ATOM 1526 C CA . THR A 1 193 ? 16.617 -10.836 -15.007 1.00 97.19 193 THR A CA 1
ATOM 1527 C C . THR A 1 193 ? 16.801 -10.408 -13.561 1.00 97.19 193 THR A C 1
ATOM 1529 O O . THR A 1 193 ? 17.785 -10.775 -12.921 1.00 97.19 193 THR A O 1
ATOM 1532 N N . LEU A 1 194 ? 15.815 -9.689 -13.030 1.00 97.69 194 LEU A N 1
ATOM 1533 C CA . LEU A 1 194 ? 15.678 -9.407 -11.607 1.00 97.69 194 LEU A CA 1
ATOM 1534 C C . LEU A 1 194 ? 14.434 -10.113 -11.081 1.00 97.69 194 LEU A C 1
ATOM 1536 O O . LEU A 1 194 ? 13.334 -9.842 -11.550 1.00 97.69 194 LEU A O 1
ATOM 1540 N N . LYS A 1 195 ? 14.597 -10.972 -10.074 1.00 98.25 195 LYS A N 1
ATOM 1541 C CA . LYS A 1 195 ? 13.484 -11.597 -9.358 1.00 98.25 195 LYS A CA 1
ATOM 1542 C C . LYS A 1 195 ? 13.441 -11.089 -7.922 1.00 98.25 195 LYS A C 1
ATOM 1544 O O . LYS A 1 195 ? 14.370 -11.326 -7.155 1.00 98.25 195 LYS A O 1
ATOM 1549 N N . ILE A 1 196 ? 12.344 -10.428 -7.569 1.00 98.38 196 ILE A N 1
ATOM 1550 C CA . ILE A 1 196 ? 12.087 -9.865 -6.245 1.00 98.38 196 ILE A CA 1
ATOM 1551 C C . ILE A 1 196 ? 11.084 -10.791 -5.537 1.00 98.38 196 ILE A C 1
ATOM 1553 O O . ILE A 1 196 ? 9.910 -10.813 -5.921 1.00 98.38 196 ILE A O 1
ATOM 1557 N N . PRO A 1 197 ? 11.511 -11.589 -4.544 1.00 98.25 197 PRO A N 1
ATOM 1558 C CA . PRO A 1 197 ? 10.608 -12.370 -3.719 1.00 98.25 197 PRO A CA 1
ATOM 1559 C C . PRO A 1 197 ? 9.794 -11.430 -2.825 1.00 98.25 197 PRO A C 1
ATOM 1561 O O . PRO A 1 197 ? 10.330 -10.518 -2.195 1.00 98.25 197 PRO A O 1
ATOM 1564 N N . VAL A 1 198 ? 8.490 -11.664 -2.769 1.00 97.19 198 VAL A N 1
ATOM 1565 C CA . VAL A 1 198 ? 7.537 -10.912 -1.946 1.00 97.19 198 VAL A CA 1
ATOM 1566 C C . VAL A 1 198 ? 6.528 -11.881 -1.330 1.00 97.19 198 VAL A C 1
ATOM 1568 O O . VAL A 1 198 ? 6.488 -13.054 -1.687 1.00 97.19 198 VAL A O 1
ATOM 1571 N N . SER A 1 199 ? 5.737 -11.418 -0.364 1.00 96.56 199 SER A N 1
ATOM 1572 C CA . SER A 1 199 ? 4.706 -12.241 0.275 1.00 96.56 199 SER A CA 1
ATOM 1573 C C . SER A 1 199 ? 3.527 -11.364 0.686 1.00 96.56 199 SER A C 1
ATOM 1575 O O . SER A 1 199 ? 3.360 -11.048 1.864 1.00 96.56 199 SER A O 1
ATOM 1577 N N . PHE A 1 200 ? 2.729 -10.951 -0.300 1.00 95.31 200 PHE A N 1
ATOM 1578 C CA . PHE A 1 200 ? 1.547 -10.106 -0.097 1.00 95.31 200 PHE A CA 1
ATOM 1579 C C . PHE A 1 200 ? 0.279 -10.849 -0.507 1.00 95.31 200 PHE A C 1
ATOM 1581 O O . PHE A 1 200 ? 0.255 -11.470 -1.566 1.00 95.31 200 PHE A O 1
ATOM 1588 N N . TYR A 1 201 ? -0.763 -10.792 0.318 1.00 92.81 201 TYR A N 1
ATOM 1589 C CA . TYR A 1 201 ? -2.042 -11.448 0.052 1.00 92.81 201 TYR A CA 1
ATOM 1590 C C . TYR A 1 201 ? -3.021 -10.486 -0.631 1.00 92.81 201 TYR A C 1
ATOM 1592 O O . TYR A 1 201 ? -3.012 -9.293 -0.347 1.00 92.81 201 TYR A O 1
ATOM 1600 N N . SER A 1 202 ? -3.899 -10.979 -1.505 1.00 92.31 202 SER A N 1
ATOM 1601 C CA . SER A 1 202 ? -4.945 -10.150 -2.131 1.00 92.31 202 SER A CA 1
ATOM 1602 C C . SER A 1 202 ? -4.387 -8.904 -2.838 1.00 92.31 202 SER A C 1
ATOM 1604 O O . SER A 1 202 ? -4.797 -7.766 -2.578 1.00 92.31 202 SER A O 1
ATOM 1606 N N . VAL A 1 203 ? -3.370 -9.111 -3.680 1.00 95.94 203 VAL A N 1
ATOM 1607 C CA . VAL A 1 203 ? -2.721 -8.020 -4.417 1.00 95.94 203 VAL A CA 1
ATOM 1608 C C . VAL A 1 203 ? -3.606 -7.579 -5.574 1.00 95.94 203 VAL A C 1
ATOM 1610 O O . VAL A 1 203 ? -3.986 -8.394 -6.407 1.00 95.94 203 VAL A O 1
ATOM 1613 N N . THR A 1 204 ? -3.860 -6.275 -5.652 1.00 96.25 204 THR A N 1
ATOM 1614 C CA . THR A 1 204 ? -4.646 -5.660 -6.735 1.00 96.25 204 THR A CA 1
ATOM 1615 C C . THR A 1 204 ? -3.777 -4.865 -7.692 1.00 96.25 204 THR A C 1
ATOM 1617 O O . THR A 1 204 ? -4.012 -4.886 -8.897 1.00 96.25 204 THR A O 1
ATOM 1620 N N . GLU A 1 205 ? -2.742 -4.194 -7.182 1.00 97.88 205 GLU A N 1
ATOM 1621 C CA . GLU A 1 205 ? -1.860 -3.373 -8.006 1.00 97.88 205 GLU A CA 1
ATOM 1622 C C . GLU A 1 205 ? -0.392 -3.513 -7.603 1.00 97.88 205 GLU A C 1
ATOM 1624 O O . GLU A 1 205 ? -0.051 -3.627 -6.423 1.00 97.88 205 GLU A O 1
ATOM 1629 N N . ILE A 1 206 ? 0.495 -3.432 -8.593 1.00 98.62 206 ILE A N 1
ATOM 1630 C CA . ILE A 1 206 ? 1.936 -3.259 -8.402 1.00 98.62 206 ILE A CA 1
ATOM 1631 C C . ILE A 1 206 ? 2.344 -1.975 -9.116 1.00 98.62 206 ILE A C 1
ATOM 1633 O O . ILE A 1 206 ? 2.059 -1.789 -10.296 1.00 98.62 206 ILE A O 1
ATOM 1637 N N . HIS A 1 207 ? 3.034 -1.092 -8.403 1.00 98.69 207 HIS A N 1
ATOM 1638 C CA . HIS A 1 207 ? 3.556 0.160 -8.935 1.00 98.69 207 HIS A CA 1
ATOM 1639 C C . HIS A 1 207 ? 5.077 0.093 -8.946 1.00 98.69 207 HIS A C 1
ATOM 1641 O O . HIS A 1 207 ? 5.690 -0.287 -7.949 1.00 98.69 207 HIS A O 1
ATOM 1647 N N . LEU A 1 208 ? 5.688 0.471 -10.065 1.00 98.56 208 LEU A N 1
ATOM 1648 C CA . LEU A 1 208 ? 7.138 0.464 -10.241 1.00 98.56 208 LEU A CA 1
ATOM 1649 C C . LEU A 1 208 ? 7.610 1.847 -10.676 1.00 98.56 208 LEU A C 1
ATOM 1651 O O . LEU A 1 208 ? 7.018 2.435 -11.574 1.00 98.56 208 LEU A O 1
ATOM 1655 N N . LEU A 1 209 ? 8.690 2.344 -10.079 1.00 97.12 209 LEU A N 1
ATOM 1656 C CA . LEU A 1 209 ? 9.440 3.485 -10.601 1.00 97.12 209 LEU A CA 1
ATOM 1657 C C . LEU A 1 209 ? 10.479 2.942 -11.574 1.00 97.12 209 LEU A C 1
ATOM 1659 O O . LEU A 1 209 ? 11.439 2.297 -11.141 1.00 97.12 209 LEU A O 1
ATOM 1663 N N . LEU A 1 210 ? 10.260 3.135 -12.872 1.00 96.19 210 LEU A N 1
ATOM 1664 C CA . LEU A 1 210 ? 11.002 2.415 -13.900 1.00 96.19 210 LEU A CA 1
ATOM 1665 C C . LEU A 1 210 ? 11.174 3.240 -15.177 1.00 96.19 210 LEU A C 1
ATOM 1667 O O . LEU A 1 210 ? 10.225 3.815 -15.700 1.00 96.19 210 LEU A O 1
ATOM 1671 N N . ASN A 1 211 ? 12.393 3.217 -15.709 1.00 95.12 211 ASN A N 1
ATOM 1672 C CA . ASN A 1 211 ? 12.753 3.772 -17.011 1.00 95.12 211 ASN A CA 1
ATOM 1673 C C . ASN A 1 211 ? 13.746 2.847 -17.722 1.00 95.12 211 ASN A C 1
ATOM 1675 O O . ASN A 1 211 ? 14.070 1.759 -17.240 1.00 95.12 211 ASN A O 1
ATOM 1679 N N . THR A 1 212 ? 14.239 3.281 -18.879 1.00 94.56 212 THR A N 1
ATOM 1680 C CA . THR A 1 212 ? 15.300 2.597 -19.625 1.00 94.56 212 THR A CA 1
ATOM 1681 C C . THR A 1 212 ? 16.527 3.483 -19.813 1.00 94.56 212 THR A C 1
ATOM 1683 O O . THR A 1 212 ? 16.419 4.709 -19.785 1.00 94.56 212 THR A O 1
ATOM 1686 N N . PHE A 1 213 ? 17.684 2.848 -20.012 1.00 90.81 213 PHE A N 1
ATOM 1687 C CA . PHE A 1 213 ? 18.834 3.425 -20.706 1.00 90.81 213 PHE A CA 1
ATOM 1688 C C . PHE A 1 213 ? 18.713 3.117 -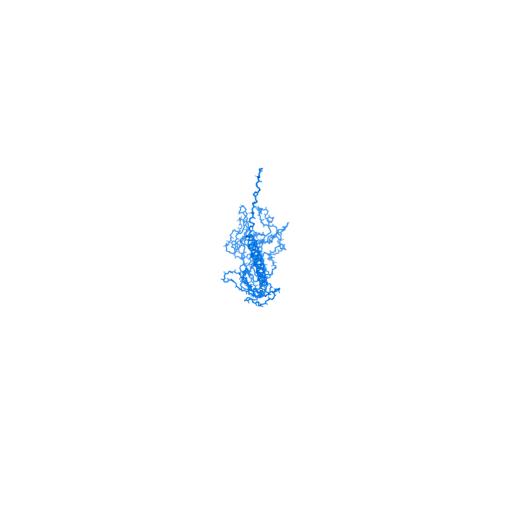22.189 1.00 90.81 213 PHE A C 1
ATOM 1690 O O . PHE A 1 213 ? 18.449 1.969 -22.563 1.00 90.81 213 PHE A O 1
ATOM 1697 N N . TRP A 1 214 ? 18.996 4.129 -22.998 1.00 90.56 214 TRP A N 1
ATOM 1698 C CA . TRP A 1 214 ? 19.001 4.088 -24.450 1.00 90.56 214 TRP A CA 1
ATOM 1699 C C . TRP A 1 214 ? 17.697 3.557 -25.043 1.00 90.56 214 TRP A C 1
ATOM 1701 O O . TRP A 1 214 ? 17.747 2.882 -26.058 1.00 90.56 214 TRP A O 1
ATOM 1711 N N . GLY A 1 215 ? 16.544 3.826 -24.420 1.00 90.31 215 GLY A N 1
ATOM 1712 C CA . GLY A 1 215 ? 15.279 3.153 -24.740 1.00 90.31 215 GLY A CA 1
ATOM 1713 C C . GLY A 1 215 ? 14.934 3.135 -26.235 1.00 90.31 215 GLY A C 1
ATOM 1714 O O . GLY A 1 215 ? 15.073 4.148 -26.931 1.00 90.31 215 GLY A O 1
ATOM 1715 N N . LYS A 1 216 ? 14.440 1.995 -26.731 1.00 92.12 216 LYS A N 1
ATOM 1716 C CA . LYS A 1 216 ? 14.176 1.769 -28.158 1.00 92.12 216 LYS A CA 1
ATOM 1717 C C . LYS A 1 216 ? 12.719 1.417 -28.406 1.00 92.12 216 LYS A C 1
ATOM 1719 O O . LYS A 1 216 ? 12.157 0.511 -27.800 1.00 92.12 216 LYS A O 1
ATOM 1724 N N . SER A 1 217 ? 12.113 2.109 -29.367 1.00 90.44 217 SER A N 1
ATOM 1725 C CA . SER A 1 217 ? 10.813 1.703 -29.891 1.00 90.44 217 SER A CA 1
ATOM 1726 C C . SER A 1 217 ? 11.024 0.561 -30.879 1.00 90.44 217 SER A C 1
ATOM 1728 O O . SER A 1 217 ? 11.878 0.638 -31.766 1.00 90.44 217 SER A O 1
ATOM 1730 N N . SER A 1 218 ? 10.295 -0.531 -30.693 1.00 82.94 218 SER A N 1
ATOM 1731 C CA . SER A 1 218 ? 10.381 -1.702 -31.559 1.00 82.94 218 SER A CA 1
ATOM 1732 C C . SER A 1 218 ? 9.029 -2.393 -31.640 1.00 82.94 218 SER A C 1
ATOM 1734 O O . SER A 1 218 ? 8.177 -2.206 -30.777 1.00 82.94 218 SER A O 1
ATOM 1736 N N . THR A 1 219 ? 8.832 -3.179 -32.696 1.00 83.31 219 THR A N 1
ATOM 1737 C CA . THR A 1 219 ? 7.587 -3.920 -32.943 1.00 83.31 219 THR A CA 1
ATOM 1738 C C . THR A 1 219 ? 7.389 -5.099 -31.993 1.00 83.31 219 THR A C 1
ATOM 1740 O O . THR A 1 219 ? 6.286 -5.629 -31.919 1.00 83.31 219 THR A O 1
ATOM 1743 N N . SER A 1 220 ? 8.447 -5.517 -31.293 1.00 87.94 220 SER A N 1
ATOM 1744 C CA . SER A 1 220 ? 8.422 -6.619 -30.335 1.00 87.94 220 SER A CA 1
ATOM 1745 C C . SER A 1 220 ? 8.995 -6.149 -28.998 1.00 87.94 220 SER A C 1
ATOM 1747 O O . SER A 1 220 ? 10.114 -5.634 -28.990 1.00 87.94 220 SER A O 1
ATOM 1749 N N . PRO A 1 221 ? 8.296 -6.357 -27.871 1.00 90.19 221 PRO A N 1
ATOM 1750 C CA . PRO A 1 221 ? 8.773 -5.927 -26.562 1.00 90.19 221 PRO A CA 1
ATOM 1751 C C . PRO A 1 221 ? 10.154 -6.513 -26.247 1.00 90.19 221 PRO A C 1
ATOM 1753 O O . PRO A 1 221 ? 10.351 -7.729 -26.284 1.00 90.19 221 PRO A O 1
ATOM 1756 N N . GLN A 1 222 ? 11.120 -5.654 -25.914 1.00 93.12 222 GLN A N 1
ATOM 1757 C CA . GLN A 1 222 ? 12.458 -6.100 -25.503 1.00 93.12 222 GLN A CA 1
ATOM 1758 C C . GLN A 1 222 ? 12.527 -6.428 -24.014 1.00 93.12 222 GLN A C 1
ATOM 1760 O O . GLN A 1 222 ? 13.472 -7.072 -23.571 1.00 93.12 222 GLN A O 1
ATOM 1765 N N . SER A 1 223 ? 11.535 -6.014 -23.233 1.00 96.56 223 SER A N 1
ATOM 1766 C CA . SER A 1 223 ? 11.502 -6.264 -21.799 1.00 96.56 223 SER A CA 1
ATOM 1767 C C . SER A 1 223 ? 10.062 -6.487 -21.342 1.00 96.56 223 SER A C 1
ATOM 1769 O O . SER A 1 223 ? 9.120 -6.042 -21.999 1.00 96.56 223 SER A O 1
ATOM 1771 N N . TYR A 1 224 ? 9.878 -7.187 -20.228 1.00 98.00 224 TYR A N 1
ATOM 1772 C CA . TYR A 1 224 ? 8.560 -7.438 -19.647 1.00 98.00 224 TYR A CA 1
ATOM 1773 C C . TYR A 1 224 ? 8.643 -7.629 -18.130 1.00 98.00 224 TYR A C 1
ATOM 1775 O O . TYR A 1 224 ? 9.719 -7.857 -17.571 1.00 98.00 224 TYR A O 1
ATOM 1783 N N . ILE A 1 225 ? 7.492 -7.518 -17.468 1.00 98.69 225 ILE A N 1
ATOM 1784 C CA . ILE A 1 225 ? 7.323 -7.735 -16.031 1.00 98.69 225 ILE A CA 1
ATOM 1785 C C . ILE A 1 225 ? 6.366 -8.904 -15.821 1.00 98.69 225 ILE A C 1
ATOM 1787 O O . ILE A 1 225 ? 5.322 -8.979 -16.468 1.00 98.69 225 ILE A O 1
ATOM 1791 N N . GLU A 1 226 ? 6.702 -9.788 -14.892 1.00 98.56 226 GLU A N 1
ATOM 1792 C CA . GLU A 1 226 ? 5.865 -10.898 -14.454 1.00 98.56 226 GLU A CA 1
ATOM 1793 C C . GLU A 1 226 ? 5.543 -10.771 -12.965 1.00 98.56 226 GLU A C 1
ATOM 1795 O O . GLU A 1 226 ? 6.371 -10.339 -12.160 1.00 98.56 226 GLU A O 1
ATOM 1800 N N . ALA A 1 227 ? 4.335 -11.177 -12.597 1.00 98.62 227 ALA A N 1
ATOM 1801 C CA . ALA A 1 227 ? 3.900 -11.345 -11.222 1.00 98.62 227 ALA A CA 1
ATOM 1802 C C . ALA A 1 227 ? 3.403 -12.781 -11.047 1.00 98.62 227 ALA A C 1
ATOM 1804 O O . ALA A 1 227 ? 2.576 -13.252 -11.829 1.00 98.62 227 ALA A O 1
ATOM 1805 N N . MET A 1 228 ? 3.909 -13.478 -10.029 1.00 98.50 228 MET A N 1
ATOM 1806 C CA . MET A 1 228 ? 3.590 -14.885 -9.777 1.00 98.50 228 MET A CA 1
ATOM 1807 C C . MET A 1 228 ? 2.986 -15.050 -8.391 1.00 98.50 228 MET A C 1
ATOM 1809 O O . MET A 1 228 ? 3.562 -14.606 -7.397 1.00 98.50 228 MET A O 1
ATOM 1813 N N . GLY A 1 229 ? 1.836 -15.708 -8.318 1.00 97.62 229 GLY A N 1
ATOM 1814 C CA . GLY A 1 229 ? 1.146 -16.042 -7.081 1.00 97.62 229 GLY A CA 1
ATOM 1815 C C . GLY A 1 229 ? 1.284 -17.517 -6.701 1.00 97.62 229 GLY A C 1
ATOM 1816 O O . GLY A 1 229 ? 1.767 -18.347 -7.472 1.00 97.62 229 GLY A O 1
ATOM 1817 N N . THR A 1 230 ? 0.834 -17.857 -5.496 1.00 97.25 230 THR A N 1
ATOM 1818 C CA . THR A 1 230 ? 0.536 -19.247 -5.099 1.00 97.25 230 THR A CA 1
ATOM 1819 C C . THR A 1 230 ? -0.497 -19.873 -6.041 1.00 97.25 230 THR A C 1
ATOM 1821 O O . THR A 1 230 ? -1.124 -19.158 -6.795 1.00 97.25 230 THR A O 1
ATOM 1824 N N . ASN A 1 231 ? -0.729 -21.188 -6.025 1.00 94.62 231 ASN A N 1
ATOM 1825 C CA . ASN A 1 231 ? -1.823 -21.821 -6.794 1.00 94.62 231 ASN A CA 1
ATOM 1826 C C . ASN A 1 231 ? -1.866 -21.485 -8.308 1.00 94.62 231 ASN A C 1
ATOM 1828 O O . ASN A 1 231 ? -2.912 -21.619 -8.939 1.00 94.62 231 ASN A O 1
ATOM 1832 N N . GLY A 1 232 ? -0.742 -21.056 -8.893 1.00 94.44 232 GLY A N 1
ATOM 1833 C CA . GLY A 1 232 ? -0.607 -20.800 -10.325 1.00 94.44 232 GLY A CA 1
ATOM 1834 C C . GLY A 1 232 ? -1.111 -19.444 -10.829 1.00 94.44 232 GLY A C 1
ATOM 1835 O O . GLY A 1 232 ? -1.142 -19.277 -12.048 1.00 94.44 232 GLY A O 1
ATOM 1836 N N . ALA A 1 233 ? -1.484 -18.469 -9.979 1.00 97.38 233 ALA A N 1
ATOM 1837 C CA . ALA A 1 233 ? -1.772 -17.131 -10.514 1.00 97.38 233 ALA A CA 1
ATOM 1838 C C . ALA A 1 233 ? -0.534 -16.534 -11.179 1.00 97.38 233 ALA A C 1
ATOM 1840 O O . ALA A 1 233 ? 0.584 -16.598 -10.662 1.00 97.38 233 ALA A O 1
ATOM 1841 N N . TYR A 1 234 ? -0.760 -15.929 -12.334 1.00 98.25 234 TYR A N 1
ATOM 1842 C CA . TYR A 1 234 ? 0.289 -15.381 -13.167 1.00 98.25 234 TYR A CA 1
ATOM 1843 C C . TYR A 1 234 ? -0.243 -14.167 -13.915 1.00 98.25 234 TYR A C 1
ATOM 1845 O O . TYR A 1 234 ? -1.379 -14.154 -14.390 1.00 98.25 234 TYR A O 1
ATOM 1853 N N . TYR A 1 235 ? 0.593 -13.146 -14.020 1.00 98.56 235 TYR A N 1
ATOM 1854 C CA . TYR A 1 235 ? 0.338 -11.972 -14.833 1.00 98.56 235 TYR A CA 1
ATOM 1855 C C . TYR A 1 235 ? 1.630 -11.561 -15.527 1.00 98.56 235 TYR A C 1
ATOM 1857 O O . TYR A 1 235 ? 2.695 -11.580 -14.912 1.00 98.56 235 TYR A O 1
ATOM 1865 N N . LYS A 1 236 ? 1.522 -11.162 -16.796 1.00 98.31 236 LYS A N 1
ATOM 1866 C CA . LYS A 1 236 ? 2.636 -10.668 -17.602 1.00 98.31 236 LYS A CA 1
ATOM 1867 C C . LYS A 1 236 ? 2.250 -9.352 -18.260 1.00 98.31 236 LYS A C 1
ATOM 1869 O O . LYS A 1 236 ? 1.191 -9.254 -18.875 1.00 98.31 236 LYS A O 1
ATOM 1874 N N . LYS A 1 237 ? 3.143 -8.368 -18.175 1.00 97.88 237 LYS A N 1
ATOM 1875 C CA . LYS A 1 237 ? 3.049 -7.098 -18.892 1.00 97.88 237 LYS A CA 1
ATOM 1876 C C . LYS A 1 237 ? 4.306 -6.887 -19.719 1.00 97.88 237 LYS A C 1
ATOM 1878 O O . LYS A 1 237 ? 5.391 -6.683 -19.177 1.00 97.88 237 LYS A O 1
ATOM 1883 N N . ASP A 1 238 ? 4.134 -6.915 -21.029 1.00 97.88 238 ASP A N 1
ATOM 1884 C CA . ASP A 1 238 ? 5.164 -6.492 -21.966 1.00 97.88 238 ASP A CA 1
ATOM 1885 C C . ASP A 1 238 ? 5.398 -4.975 -21.864 1.00 97.88 238 ASP A C 1
ATOM 1887 O O . ASP A 1 238 ? 4.464 -4.220 -21.583 1.00 97.88 238 ASP A O 1
ATOM 1891 N N . LEU A 1 239 ? 6.649 -4.542 -22.053 1.00 97.00 239 LEU A N 1
ATOM 1892 C CA . LEU A 1 239 ? 7.055 -3.138 -21.984 1.00 97.00 239 LEU A CA 1
ATOM 1893 C C . LEU A 1 239 ? 7.506 -2.642 -23.360 1.00 97.00 239 LEU A C 1
ATOM 1895 O O . LEU A 1 239 ? 8.637 -2.894 -23.789 1.00 97.00 239 LEU A O 1
ATOM 1899 N N . ASN A 1 240 ? 6.630 -1.904 -24.038 1.00 96.19 240 ASN A N 1
ATOM 1900 C CA . ASN A 1 240 ? 6.928 -1.310 -25.337 1.00 96.19 240 ASN A CA 1
ATOM 1901 C C . ASN A 1 240 ? 7.541 0.091 -25.199 1.00 96.19 240 ASN A C 1
ATOM 1903 O O . ASN A 1 240 ? 7.006 0.965 -24.512 1.00 96.19 240 ASN A O 1
ATOM 1907 N N . GLY A 1 241 ? 8.660 0.323 -25.887 1.00 95.88 241 GLY A N 1
ATOM 1908 C CA . GLY A 1 241 ? 9.299 1.636 -25.950 1.00 95.88 241 GLY A CA 1
ATOM 1909 C C . GLY A 1 241 ? 8.440 2.662 -26.700 1.00 95.88 241 GLY A C 1
ATOM 1910 O O . GLY A 1 241 ? 7.953 2.360 -27.791 1.00 95.88 241 GLY A O 1
ATOM 1911 N N . ASN A 1 242 ? 8.323 3.882 -26.159 1.00 96.25 242 ASN A N 1
ATOM 1912 C CA . ASN A 1 242 ? 7.389 4.954 -26.571 1.00 96.25 242 ASN A CA 1
ATOM 1913 C C . ASN A 1 242 ? 5.906 4.727 -26.209 1.00 96.25 242 ASN A C 1
ATOM 1915 O O . ASN A 1 242 ? 5.065 5.538 -26.598 1.00 96.25 242 ASN A O 1
ATOM 1919 N N . ASP A 1 243 ? 5.591 3.680 -25.448 1.00 96.56 243 ASP A N 1
ATOM 1920 C CA . ASP A 1 243 ? 4.230 3.362 -24.999 1.00 96.56 243 ASP A CA 1
ATOM 1921 C C . ASP A 1 243 ? 4.216 3.090 -23.485 1.00 96.56 243 ASP A C 1
ATOM 1923 O O . ASP A 1 243 ? 3.818 3.948 -22.695 1.00 96.56 243 ASP A O 1
ATOM 1927 N N . ASP A 1 244 ? 4.745 1.945 -23.055 1.00 97.12 244 ASP A N 1
ATOM 1928 C CA . ASP A 1 244 ? 4.780 1.549 -21.643 1.00 97.12 244 ASP A CA 1
ATOM 1929 C C . ASP A 1 244 ? 6.022 2.061 -20.912 1.00 97.12 244 ASP A C 1
ATOM 1931 O O . ASP A 1 244 ? 5.987 2.278 -19.700 1.00 97.12 244 ASP A O 1
ATOM 1935 N N . VAL A 1 245 ? 7.134 2.226 -21.627 1.00 97.06 245 VAL A N 1
ATOM 1936 C CA . VAL A 1 245 ? 8.413 2.652 -21.057 1.00 97.06 245 VAL A CA 1
ATOM 1937 C C . VAL A 1 245 ? 9.150 3.576 -22.018 1.00 97.06 245 VAL A C 1
ATOM 1939 O O . VAL A 1 245 ? 8.975 3.520 -23.237 1.00 97.06 245 VAL A O 1
ATOM 1942 N N . ARG A 1 246 ? 9.999 4.438 -21.463 1.00 96.00 246 ARG A N 1
ATOM 1943 C CA . ARG A 1 246 ? 10.870 5.317 -22.240 1.00 96.00 246 ARG A CA 1
ATOM 1944 C C . ARG A 1 246 ? 12.217 5.540 -21.578 1.00 96.00 246 ARG A C 1
ATOM 1946 O O . ARG A 1 246 ? 12.454 5.109 -20.440 1.00 96.00 246 ARG A O 1
ATOM 1953 N N . ASP A 1 247 ? 13.083 6.230 -22.303 1.00 94.31 247 ASP A N 1
ATOM 1954 C CA . ASP A 1 247 ? 14.384 6.640 -21.814 1.00 94.31 247 ASP A CA 1
ATOM 1955 C C . ASP A 1 247 ? 14.241 7.661 -20.684 1.00 94.31 247 ASP A C 1
ATOM 1957 O O . ASP A 1 247 ? 13.417 8.585 -20.747 1.00 94.31 247 ASP A O 1
ATOM 1961 N N . TYR A 1 248 ? 15.048 7.482 -19.639 1.00 91.19 248 TYR A N 1
ATOM 1962 C CA . TYR A 1 248 ? 15.072 8.407 -18.507 1.00 91.19 248 TYR A CA 1
ATOM 1963 C C . TYR A 1 248 ? 15.479 9.826 -18.948 1.00 91.19 248 TYR A C 1
ATOM 1965 O O . TYR A 1 248 ? 14.985 10.809 -18.393 1.00 91.19 248 TYR A O 1
ATOM 1973 N N . ASN A 1 249 ? 16.352 9.943 -19.956 1.00 90.12 249 ASN A N 1
ATOM 1974 C CA . ASN A 1 249 ? 16.858 11.197 -20.485 1.00 90.12 249 ASN A CA 1
ATOM 1975 C C . ASN A 1 249 ? 16.028 11.639 -21.694 1.00 90.12 249 ASN A C 1
ATOM 1977 O O . ASN A 1 249 ? 15.706 10.873 -22.603 1.00 90.12 249 ASN A O 1
ATOM 1981 N N . LEU A 1 250 ? 15.672 12.915 -21.716 1.00 90.25 250 LEU A N 1
ATOM 1982 C CA . LEU A 1 250 ? 15.037 13.541 -22.862 1.00 90.25 250 LEU A CA 1
ATOM 1983 C C . LEU A 1 250 ? 16.083 13.720 -23.968 1.00 90.25 250 LEU A C 1
ATOM 1985 O O . LEU A 1 250 ? 17.105 14.374 -23.759 1.00 90.25 250 LEU A O 1
ATOM 1989 N N . GLY A 1 251 ? 15.837 13.156 -25.151 1.00 91.06 251 GLY A N 1
ATOM 1990 C CA . GLY A 1 251 ? 16.783 13.284 -26.260 1.00 91.06 251 GLY A CA 1
ATOM 1991 C C . GLY A 1 251 ? 16.550 12.301 -27.398 1.00 91.06 251 GLY A C 1
ATOM 1992 O O . GLY A 1 251 ? 15.440 12.177 -27.899 1.00 91.06 251 GLY A O 1
ATOM 1993 N N . LEU A 1 252 ? 17.617 11.628 -27.830 1.00 91.19 252 LEU A N 1
ATOM 1994 C CA . LEU A 1 252 ? 17.626 10.799 -29.044 1.00 91.19 252 LEU A CA 1
ATOM 1995 C C . LEU A 1 252 ? 16.809 9.501 -28.938 1.00 91.19 252 LEU A C 1
ATOM 1997 O O . LEU A 1 252 ? 16.395 8.953 -29.956 1.00 91.19 252 LEU A O 1
ATOM 2001 N N . PHE A 1 253 ? 16.607 8.993 -27.725 1.00 93.94 253 PHE A N 1
ATOM 2002 C CA . PHE A 1 253 ? 15.944 7.715 -27.467 1.00 93.94 253 PHE A CA 1
ATOM 2003 C C . PHE A 1 253 ? 14.435 7.892 -27.276 1.00 93.94 253 PHE A C 1
ATOM 2005 O O . PHE A 1 253 ? 13.893 8.975 -27.479 1.00 93.94 253 PHE A O 1
ATOM 2012 N N . THR A 1 254 ? 13.719 6.821 -26.929 1.00 95.31 254 THR A N 1
ATOM 2013 C CA . THR A 1 254 ? 12.268 6.893 -26.662 1.00 95.31 254 THR A CA 1
ATOM 2014 C C . THR A 1 254 ? 11.904 8.022 -25.686 1.00 95.31 254 THR A C 1
ATOM 2016 O O . THR A 1 254 ? 12.535 8.183 -24.645 1.00 95.31 254 THR A O 1
ATOM 2019 N N . ASN A 1 255 ? 10.863 8.793 -26.010 1.00 96.38 255 ASN A N 1
ATOM 2020 C CA . ASN A 1 255 ? 10.444 9.987 -25.269 1.00 96.38 255 ASN A CA 1
ATOM 2021 C C . ASN A 1 255 ? 8.968 9.991 -24.863 1.00 96.38 255 ASN A C 1
ATOM 2023 O O . ASN A 1 255 ? 8.579 10.803 -24.015 1.00 96.38 255 ASN A O 1
ATOM 2027 N N . SER A 1 256 ? 8.161 9.102 -25.436 1.00 96.81 256 SER A N 1
ATOM 2028 C CA . SER A 1 256 ? 6.715 9.050 -25.218 1.00 96.81 256 SER A CA 1
ATOM 2029 C C . SER A 1 256 ? 6.333 7.957 -24.222 1.00 96.81 256 SER A C 1
ATOM 2031 O O . SER A 1 256 ? 7.052 6.978 -24.060 1.00 96.81 256 SER A O 1
ATOM 2033 N N . ILE A 1 257 ? 5.201 8.144 -23.550 1.00 97.44 257 ILE A N 1
ATOM 2034 C CA . ILE A 1 257 ? 4.516 7.147 -22.716 1.00 97.44 257 ILE A CA 1
ATOM 2035 C C . ILE A 1 257 ? 3.011 7.273 -22.967 1.00 97.44 257 ILE A C 1
ATOM 2037 O O . ILE A 1 257 ? 2.550 8.321 -23.428 1.00 97.44 257 ILE A O 1
ATOM 2041 N N . ASN A 1 258 ? 2.231 6.254 -22.615 1.00 96.94 258 ASN A N 1
ATOM 2042 C CA . ASN A 1 258 ? 0.787 6.240 -22.854 1.00 96.94 258 ASN A CA 1
ATOM 2043 C C . ASN A 1 258 ? -0.056 7.092 -21.898 1.00 96.94 258 ASN A C 1
ATOM 2045 O O . ASN A 1 258 ? -1.243 7.275 -22.154 1.00 96.94 258 ASN A O 1
ATOM 2049 N N . ASN A 1 259 ? 0.517 7.615 -20.809 1.00 97.44 259 ASN A N 1
ATOM 2050 C CA . ASN A 1 259 ? -0.181 8.404 -19.779 1.00 97.44 259 ASN A CA 1
ATOM 2051 C C . ASN A 1 259 ? -1.368 7.691 -19.097 1.00 97.44 259 ASN A C 1
ATOM 2053 O O . ASN A 1 259 ? -2.077 8.304 -18.293 1.00 97.44 259 ASN A O 1
ATOM 2057 N N . ASN A 1 260 ? -1.564 6.401 -19.371 1.00 96.31 260 ASN A N 1
ATOM 2058 C CA . ASN A 1 260 ? -2.611 5.580 -18.786 1.00 96.31 260 ASN A CA 1
ATOM 2059 C C . ASN A 1 260 ? -2.016 4.703 -17.679 1.00 96.31 260 ASN A C 1
ATOM 2061 O O . ASN A 1 260 ? -2.109 5.040 -16.496 1.00 96.31 260 ASN A O 1
ATOM 2065 N N . THR A 1 261 ? -1.327 3.629 -18.073 1.00 97.19 261 THR A N 1
ATOM 2066 C CA . THR A 1 261 ? -0.625 2.721 -17.157 1.00 97.19 261 THR A CA 1
ATOM 2067 C C . THR A 1 261 ? 0.769 3.219 -16.806 1.00 97.19 261 THR A C 1
ATOM 2069 O O . THR A 1 261 ? 1.312 2.805 -15.789 1.00 97.19 261 THR A O 1
ATOM 2072 N N . THR A 1 262 ? 1.335 4.127 -17.602 1.00 98.38 262 THR A N 1
ATOM 2073 C CA . THR A 1 262 ? 2.635 4.745 -17.329 1.00 98.38 262 THR A CA 1
ATOM 2074 C C . THR A 1 262 ? 2.478 6.249 -17.201 1.00 98.38 262 THR A C 1
ATOM 2076 O O . THR A 1 262 ? 1.919 6.893 -18.086 1.00 98.38 262 THR A O 1
ATOM 2079 N N . LYS A 1 263 ? 2.967 6.827 -16.100 1.00 98.19 263 LYS A N 1
ATOM 2080 C CA . LYS A 1 263 ? 2.849 8.262 -15.800 1.00 98.19 263 LYS A CA 1
ATOM 2081 C C . LYS A 1 263 ? 4.187 8.838 -15.366 1.00 98.19 263 LYS A C 1
ATOM 2083 O O . LYS A 1 263 ? 4.838 8.270 -14.496 1.00 98.19 263 LYS A O 1
ATOM 2088 N N . GLN A 1 264 ? 4.552 10.003 -15.893 1.00 97.31 264 GLN A N 1
ATOM 2089 C CA . GLN A 1 264 ? 5.683 10.758 -15.360 1.00 97.31 264 GLN A CA 1
ATOM 2090 C C . GLN A 1 264 ? 5.351 11.246 -13.950 1.00 97.31 264 GLN A C 1
ATOM 2092 O O . GLN A 1 264 ? 4.324 11.889 -13.736 1.00 97.31 264 GLN A O 1
ATOM 2097 N N . VAL A 1 265 ? 6.219 10.947 -12.988 1.00 95.94 265 VAL A N 1
ATOM 2098 C CA . VAL A 1 265 ? 6.025 11.313 -11.575 1.00 95.94 265 VAL A CA 1
ATOM 2099 C C . VAL A 1 265 ? 7.105 12.240 -11.042 1.00 95.94 265 VAL A C 1
ATOM 2101 O O . VAL A 1 265 ? 6.919 12.844 -9.987 1.00 95.94 265 VAL A O 1
ATOM 2104 N N . TYR A 1 266 ? 8.207 12.385 -11.773 1.00 91.94 266 TYR A N 1
ATOM 2105 C CA . TYR A 1 266 ? 9.258 13.338 -11.456 1.00 91.94 266 TYR A CA 1
ATOM 2106 C C . TYR A 1 266 ? 9.976 13.806 -12.726 1.00 91.94 266 TYR A C 1
ATOM 2108 O O . TYR A 1 266 ? 10.076 13.080 -13.718 1.00 91.94 266 TYR A O 1
ATOM 2116 N N . THR A 1 267 ? 10.475 15.037 -12.673 1.00 90.56 267 THR A N 1
ATOM 2117 C CA . THR A 1 267 ? 11.398 15.626 -13.641 1.00 90.56 267 THR A CA 1
ATOM 2118 C C . THR A 1 267 ? 12.394 16.496 -12.882 1.00 90.56 267 THR A C 1
ATOM 2120 O O . THR A 1 267 ? 12.044 17.072 -11.848 1.00 90.56 267 THR A O 1
ATOM 2123 N N . ASN A 1 268 ? 13.633 16.589 -13.361 1.00 85.25 268 ASN A N 1
ATOM 2124 C CA . ASN A 1 268 ? 14.595 17.521 -12.775 1.00 85.25 268 ASN A CA 1
ATOM 2125 C C . ASN A 1 268 ? 14.259 18.980 -13.136 1.00 85.25 268 ASN A C 1
ATOM 2127 O O . ASN A 1 268 ? 13.448 19.256 -14.019 1.00 85.25 268 ASN A O 1
ATOM 2131 N N . ALA A 1 269 ? 14.939 19.928 -12.486 1.00 84.25 269 ALA A N 1
ATOM 2132 C CA . ALA A 1 269 ? 14.724 21.363 -12.703 1.00 84.25 269 ALA A CA 1
ATOM 2133 C C . ALA A 1 269 ? 14.981 21.823 -14.152 1.00 84.25 269 ALA A C 1
ATOM 2135 O O . ALA A 1 269 ? 14.424 22.825 -14.589 1.00 84.25 269 ALA A O 1
ATOM 2136 N N . LEU A 1 270 ? 15.817 21.092 -14.896 1.00 84.50 270 LEU A N 1
ATOM 2137 C CA . LEU A 1 270 ? 16.149 21.390 -16.292 1.00 84.50 270 LEU A CA 1
ATOM 2138 C C . LEU A 1 270 ? 15.212 20.701 -17.298 1.00 84.50 270 LEU A C 1
ATOM 2140 O O . LEU A 1 270 ? 15.366 20.906 -18.497 1.00 84.50 270 LEU A O 1
ATOM 2144 N N . ASN A 1 271 ? 14.259 19.885 -16.837 1.00 86.12 271 ASN A N 1
ATOM 2145 C CA . ASN A 1 271 ? 13.372 19.065 -17.670 1.00 86.12 271 ASN A CA 1
ATOM 2146 C C . ASN A 1 271 ? 14.092 18.131 -18.655 1.00 86.12 271 ASN A C 1
ATOM 2148 O O . ASN A 1 271 ? 13.559 17.788 -19.708 1.00 86.12 271 ASN A O 1
ATOM 2152 N N . THR A 1 272 ? 15.306 17.709 -18.311 1.00 86.38 272 THR A N 1
ATOM 2153 C CA . THR A 1 272 ? 16.128 16.823 -19.142 1.00 86.38 272 THR A CA 1
ATOM 2154 C C . THR A 1 272 ? 16.080 15.379 -18.681 1.00 86.38 272 THR A C 1
ATOM 2156 O O . THR A 1 272 ? 16.278 14.481 -19.487 1.00 86.38 272 THR A O 1
ATOM 2159 N N . THR A 1 273 ? 15.783 15.132 -17.408 1.00 87.88 273 THR A N 1
ATOM 2160 C CA . THR A 1 273 ? 15.680 13.776 -16.861 1.00 87.88 273 THR A CA 1
ATOM 2161 C C . THR A 1 273 ? 14.348 13.573 -16.184 1.00 87.88 273 THR A C 1
ATOM 2163 O O . THR A 1 273 ? 13.790 14.488 -15.577 1.00 87.88 273 THR A O 1
ATOM 2166 N N . ARG A 1 274 ? 13.830 12.360 -16.326 1.00 91.19 274 ARG A N 1
ATOM 2167 C CA . ARG A 1 274 ? 12.467 11.997 -15.977 1.00 91.19 274 ARG A CA 1
ATOM 2168 C C . ARG A 1 274 ? 12.484 10.706 -15.188 1.00 91.19 274 ARG A C 1
ATOM 2170 O O . ARG A 1 274 ? 13.366 9.865 -15.361 1.00 91.19 274 ARG A O 1
ATOM 2177 N N . LEU A 1 275 ? 11.472 10.566 -14.349 1.00 93.00 275 LEU A N 1
ATOM 2178 C CA . LEU A 1 275 ? 11.130 9.293 -13.759 1.00 93.00 275 LEU A CA 1
ATOM 2179 C C . LEU A 1 275 ? 9.658 9.007 -13.979 1.00 93.00 275 LEU A C 1
ATOM 2181 O O . LEU A 1 275 ? 8.791 9.834 -13.668 1.00 93.00 275 LEU A O 1
ATOM 2185 N N . ASP A 1 276 ? 9.406 7.801 -14.457 1.00 96.88 276 ASP A N 1
ATOM 2186 C CA . ASP A 1 276 ? 8.074 7.312 -14.730 1.00 96.88 276 ASP A CA 1
ATOM 2187 C C . ASP A 1 276 ? 7.661 6.241 -13.715 1.00 96.88 276 ASP A C 1
ATOM 2189 O O . ASP A 1 276 ? 8.470 5.473 -13.190 1.00 96.88 276 ASP A O 1
ATOM 2193 N N . LYS A 1 277 ? 6.360 6.216 -13.433 1.00 97.81 277 LYS A N 1
ATOM 2194 C CA . LYS A 1 277 ? 5.679 5.192 -12.655 1.00 97.81 277 LYS A CA 1
ATOM 2195 C C . LYS A 1 277 ? 4.868 4.315 -13.598 1.00 97.81 277 LYS A C 1
ATOM 2197 O O . LYS A 1 277 ? 4.006 4.836 -14.305 1.00 97.81 277 LYS A O 1
ATOM 2202 N N . ILE A 1 278 ? 5.095 3.009 -13.550 1.00 98.38 278 ILE A N 1
ATOM 2203 C CA . ILE A 1 278 ? 4.296 1.989 -14.234 1.00 98.38 278 ILE A CA 1
ATOM 2204 C C . ILE A 1 278 ? 3.317 1.374 -13.234 1.00 98.38 278 ILE A C 1
ATOM 2206 O O . ILE A 1 278 ? 3.701 1.048 -12.111 1.00 98.38 278 ILE A O 1
ATOM 2210 N N . ILE A 1 279 ? 2.066 1.215 -13.654 1.00 98.44 279 ILE A N 1
ATOM 2211 C CA . ILE A 1 279 ? 0.958 0.642 -12.891 1.00 98.44 279 ILE A CA 1
ATOM 2212 C C . ILE A 1 279 ? 0.587 -0.701 -13.520 1.00 98.44 279 ILE A C 1
ATOM 2214 O O . ILE A 1 279 ? 0.231 -0.767 -14.698 1.00 98.44 279 ILE A O 1
ATOM 2218 N N . LEU A 1 280 ? 0.653 -1.769 -12.730 1.00 98.44 280 LEU A N 1
ATOM 2219 C CA . LEU A 1 280 ? 0.192 -3.102 -13.099 1.00 98.44 280 LEU A CA 1
ATOM 2220 C C . LEU A 1 280 ? -1.061 -3.425 -12.289 1.00 98.44 280 LEU A C 1
ATOM 2222 O O . LEU A 1 280 ? -0.957 -3.685 -11.093 1.00 98.44 280 LEU A O 1
ATOM 2226 N N . THR A 1 281 ? -2.227 -3.428 -12.928 1.00 97.94 281 THR A N 1
ATOM 2227 C CA . THR A 1 281 ? -3.466 -3.929 -12.319 1.00 97.94 281 THR A CA 1
ATOM 2228 C C . THR A 1 281 ? -3.512 -5.443 -12.485 1.00 97.94 281 THR A C 1
ATOM 2230 O O . THR A 1 281 ? -3.504 -5.946 -13.610 1.00 97.94 281 THR A O 1
ATOM 2233 N N . LEU A 1 282 ? -3.511 -6.174 -11.372 1.00 97.62 282 LEU A N 1
ATOM 2234 C CA . LEU A 1 282 ? -3.509 -7.631 -11.383 1.00 97.62 282 LEU A CA 1
ATOM 2235 C C . LEU A 1 282 ? -4.930 -8.189 -11.559 1.00 97.62 282 LEU A C 1
ATOM 2237 O O . LEU A 1 282 ? -5.896 -7.585 -11.093 1.00 97.62 282 LEU A O 1
ATOM 2241 N N . PRO A 1 283 ? -5.079 -9.352 -12.217 1.00 96.88 283 PRO A N 1
ATOM 2242 C CA . PRO A 1 283 ? -6.366 -10.026 -12.322 1.00 96.88 283 PRO A CA 1
ATOM 2243 C C . PRO A 1 283 ? -6.851 -10.527 -10.954 1.00 96.88 283 PRO A C 1
ATOM 2245 O O . PRO A 1 283 ? -6.054 -10.854 -10.073 1.00 96.88 283 PRO A O 1
ATOM 2248 N N . ASN A 1 284 ? -8.169 -10.683 -10.815 1.00 93.38 284 ASN A N 1
ATOM 2249 C CA . ASN A 1 284 ? -8.837 -11.156 -9.592 1.00 93.38 284 ASN A CA 1
ATOM 2250 C C . ASN A 1 284 ? -8.371 -12.542 -9.102 1.00 93.38 284 ASN A C 1
ATOM 2252 O O . ASN A 1 284 ? -8.612 -12.917 -7.958 1.00 93.38 284 ASN A O 1
ATOM 2256 N N . THR A 1 285 ? -7.643 -13.306 -9.922 1.00 94.31 285 THR A N 1
ATOM 2257 C CA . THR A 1 285 ? -6.975 -14.539 -9.487 1.00 94.31 285 THR A CA 1
ATOM 2258 C C . THR A 1 285 ? -5.998 -14.299 -8.332 1.00 94.31 285 THR A C 1
ATOM 2260 O O . THR A 1 285 ? -5.742 -15.221 -7.563 1.00 94.31 285 THR A O 1
ATOM 2263 N N . PHE A 1 286 ? -5.475 -13.076 -8.177 1.00 95.69 286 PHE A N 1
ATOM 2264 C CA . PHE A 1 286 ? -4.611 -12.687 -7.060 1.00 95.69 286 PHE A CA 1
ATOM 2265 C C . PHE A 1 286 ? -5.376 -12.299 -5.779 1.00 95.69 286 PHE A C 1
ATOM 2267 O O . PHE A 1 286 ? -4.750 -12.243 -4.721 1.00 95.69 286 PHE A O 1
ATOM 2274 N N . ASP A 1 287 ? -6.703 -12.098 -5.819 1.00 89.00 287 ASP A N 1
ATOM 2275 C CA . ASP A 1 287 ? -7.489 -11.614 -4.666 1.00 89.00 287 ASP A CA 1
ATOM 2276 C C . ASP A 1 287 ? -7.477 -12.577 -3.473 1.00 89.00 287 ASP A C 1
ATOM 2278 O O . ASP A 1 287 ? -7.539 -12.135 -2.328 1.00 89.00 287 ASP A O 1
ATOM 2282 N N . ASN A 1 288 ? -7.362 -13.881 -3.731 1.00 88.06 288 ASN A N 1
ATOM 2283 C CA . ASN A 1 288 ? -7.342 -14.927 -2.703 1.00 88.06 288 ASN A CA 1
ATOM 2284 C C . ASN A 1 288 ? -6.022 -15.706 -2.681 1.00 88.06 288 ASN A C 1
ATOM 2286 O O . ASN A 1 288 ? -5.979 -16.887 -2.328 1.00 88.06 288 ASN A O 1
ATOM 2290 N N . GLN A 1 289 ? -4.939 -15.072 -3.125 1.00 92.88 289 GLN A N 1
ATOM 2291 C CA . GLN A 1 289 ? -3.639 -15.713 -3.270 1.00 92.88 289 GLN A CA 1
ATOM 2292 C C . GLN A 1 289 ? -2.520 -14.823 -2.741 1.00 92.88 289 GLN A C 1
ATOM 2294 O O . GLN A 1 289 ? -2.683 -13.617 -2.559 1.00 92.88 289 GLN A O 1
ATOM 2299 N N . ILE A 1 290 ? -1.372 -15.442 -2.472 1.00 95.75 290 ILE A N 1
ATOM 2300 C CA . ILE A 1 290 ? -0.164 -14.728 -2.071 1.00 95.75 290 ILE A CA 1
ATOM 2301 C C . ILE A 1 290 ? 0.660 -14.468 -3.329 1.00 95.75 290 ILE A C 1
ATOM 2303 O O . ILE A 1 290 ? 1.063 -15.418 -3.996 1.00 95.75 290 ILE A O 1
ATOM 2307 N N . LEU A 1 291 ? 0.939 -13.203 -3.640 1.00 97.88 291 LEU A N 1
ATOM 2308 C CA . LEU A 1 291 ? 1.981 -12.817 -4.587 1.00 97.88 291 LEU A CA 1
ATOM 2309 C C . LEU A 1 291 ? 3.334 -13.236 -4.002 1.00 97.88 291 LEU A C 1
ATOM 2311 O O . LEU A 1 291 ? 3.714 -12.769 -2.929 1.00 97.88 291 LEU A O 1
ATOM 2315 N N . THR A 1 292 ? 4.038 -14.110 -4.715 1.00 98.06 292 THR A N 1
ATOM 2316 C CA . THR A 1 292 ? 5.299 -14.732 -4.282 1.00 98.06 292 THR A CA 1
ATOM 2317 C C . THR A 1 292 ? 6.526 -14.089 -4.921 1.00 98.06 292 THR A C 1
ATOM 2319 O O . THR A 1 292 ? 7.596 -14.044 -4.312 1.00 98.06 292 THR A O 1
ATOM 2322 N N . SER A 1 293 ? 6.401 -13.565 -6.143 1.00 98.38 293 SER A N 1
ATOM 2323 C CA . SER A 1 293 ? 7.488 -12.824 -6.776 1.00 98.38 293 SER A CA 1
ATOM 2324 C C . SER A 1 293 ? 7.022 -11.833 -7.828 1.00 98.38 293 SER A C 1
ATOM 2326 O O . SER A 1 293 ? 6.026 -12.058 -8.514 1.00 98.38 293 SER A O 1
ATOM 2328 N N . ILE A 1 294 ? 7.818 -10.779 -7.980 1.00 98.75 294 ILE A N 1
ATOM 2329 C CA . ILE A 1 294 ? 7.775 -9.828 -9.089 1.00 98.75 294 ILE A CA 1
ATOM 2330 C C . ILE A 1 294 ? 9.081 -10.001 -9.859 1.00 98.75 294 ILE A C 1
ATOM 2332 O O . ILE A 1 294 ? 10.158 -9.949 -9.262 1.00 98.75 294 ILE A O 1
ATOM 2336 N N . GLN A 1 295 ? 9.005 -10.232 -11.164 1.00 98.56 295 GLN A N 1
ATOM 2337 C CA . GLN A 1 295 ? 10.170 -10.492 -11.999 1.00 98.56 295 GLN A CA 1
ATOM 2338 C C . GLN A 1 295 ? 10.231 -9.506 -13.161 1.00 98.56 295 GLN A C 1
ATOM 2340 O O . GLN A 1 295 ? 9.259 -9.326 -13.881 1.00 98.56 295 GLN A O 1
ATOM 2345 N N . LEU A 1 296 ? 11.381 -8.865 -13.342 1.00 98.44 296 LEU A N 1
ATOM 2346 C CA . LEU A 1 296 ? 11.681 -8.021 -14.492 1.00 98.44 296 LEU A CA 1
ATOM 2347 C C . LEU A 1 296 ? 12.627 -8.793 -15.403 1.00 98.44 296 LEU A C 1
ATOM 2349 O O . LEU A 1 296 ? 13.646 -9.311 -14.939 1.00 98.44 296 LEU A O 1
ATOM 2353 N N . VAL A 1 297 ? 12.307 -8.841 -16.690 1.00 98.12 297 VAL A N 1
ATOM 2354 C CA . VAL A 1 297 ? 13.116 -9.514 -17.706 1.00 98.12 297 VAL A CA 1
ATOM 2355 C C . VAL A 1 297 ? 13.501 -8.505 -18.777 1.00 98.12 297 VAL A C 1
ATOM 2357 O O . VAL A 1 297 ? 12.632 -7.899 -19.400 1.00 98.12 297 VAL A O 1
ATOM 2360 N N . ASP A 1 298 ? 14.803 -8.328 -18.994 1.00 97.31 298 ASP A N 1
ATOM 2361 C CA . ASP A 1 298 ? 15.376 -7.442 -20.006 1.00 97.31 298 ASP A CA 1
ATOM 2362 C C . ASP A 1 298 ? 16.119 -8.258 -21.076 1.00 97.31 298 ASP A C 1
ATOM 2364 O O . ASP A 1 298 ? 17.178 -8.835 -20.825 1.00 97.31 298 ASP A O 1
ATOM 2368 N N . ASN A 1 299 ? 15.564 -8.303 -22.287 1.00 95.88 299 ASN A N 1
ATOM 2369 C CA . ASN A 1 299 ? 16.190 -8.866 -23.490 1.00 95.88 299 ASN A CA 1
ATOM 2370 C C . ASN A 1 299 ? 16.845 -7.779 -24.359 1.00 95.88 299 ASN A C 1
ATOM 2372 O O . ASN A 1 299 ? 17.138 -8.020 -25.531 1.00 95.88 299 ASN A O 1
ATOM 2376 N N . GLY A 1 300 ? 17.033 -6.572 -23.819 1.00 93.19 300 GLY A N 1
ATOM 2377 C CA . GLY A 1 300 ? 17.601 -5.446 -24.544 1.00 93.19 300 GLY A CA 1
ATOM 2378 C C . GLY A 1 300 ? 19.089 -5.626 -24.853 1.00 93.19 300 GLY A C 1
ATOM 2379 O O . GLY A 1 300 ? 19.655 -6.713 -24.759 1.00 93.19 300 GLY A O 1
ATOM 2380 N N . SER A 1 301 ? 19.766 -4.551 -25.231 1.00 91.44 301 SER A N 1
ATOM 2381 C CA . SER A 1 301 ? 21.206 -4.570 -25.514 1.00 91.44 301 SER A CA 1
ATOM 2382 C C . SER A 1 301 ? 21.885 -3.346 -24.923 1.00 91.44 301 SER A C 1
ATOM 2384 O O . SER A 1 301 ? 21.261 -2.294 -24.798 1.00 91.44 301 SER A O 1
ATOM 2386 N N . ASP A 1 302 ? 23.187 -3.451 -24.657 1.00 85.94 302 ASP A N 1
ATOM 2387 C CA . ASP A 1 302 ? 23.995 -2.369 -24.068 1.00 85.94 302 ASP A CA 1
ATOM 2388 C C . ASP A 1 302 ? 24.094 -1.116 -24.960 1.00 85.94 302 ASP A C 1
ATOM 2390 O O . ASP A 1 302 ? 24.546 -0.074 -24.511 1.00 85.94 302 ASP A O 1
ATOM 2394 N N . THR A 1 303 ? 23.628 -1.194 -26.208 1.00 83.06 303 THR A N 1
ATOM 2395 C CA . THR A 1 303 ? 23.540 -0.069 -27.150 1.00 83.06 303 THR A CA 1
ATOM 2396 C C . THR A 1 303 ? 22.108 0.227 -27.606 1.00 83.06 303 THR A C 1
ATOM 2398 O O . THR A 1 303 ? 21.922 0.851 -28.649 1.00 83.06 303 THR A O 1
ATOM 2401 N N . GLY A 1 304 ? 21.084 -0.291 -26.917 1.00 84.62 304 GLY A N 1
ATOM 2402 C CA . GLY A 1 304 ? 19.717 -0.219 -27.443 1.00 84.62 304 GLY A CA 1
ATOM 2403 C C . GLY A 1 304 ? 18.568 -0.233 -26.447 1.00 84.62 304 GLY A C 1
ATOM 2404 O O . GLY A 1 304 ? 17.556 0.355 -26.767 1.00 84.62 304 GLY A O 1
ATOM 2405 N N . GLN A 1 305 ? 18.658 -0.903 -25.300 1.00 92.38 305 GLN A N 1
ATOM 2406 C CA . GLN A 1 305 ? 17.675 -0.760 -24.217 1.00 92.38 305 GLN A CA 1
ATOM 2407 C C . GLN A 1 305 ? 18.195 -1.496 -22.989 1.00 92.38 305 GLN A C 1
ATOM 2409 O O . GLN A 1 305 ? 18.583 -2.658 -23.110 1.00 92.38 305 GLN A O 1
ATOM 2414 N N . ARG A 1 306 ? 18.159 -0.858 -21.817 1.00 94.69 306 ARG A N 1
ATOM 2415 C CA . ARG A 1 306 ? 18.343 -1.530 -20.521 1.00 94.69 306 ARG A CA 1
ATOM 2416 C C . ARG A 1 306 ? 17.381 -0.993 -19.477 1.00 94.69 306 ARG A C 1
ATOM 2418 O O . ARG A 1 306 ? 17.383 0.204 -19.209 1.00 94.69 306 ARG A O 1
ATOM 2425 N N . LEU A 1 307 ? 16.583 -1.864 -18.866 1.00 96.31 307 LEU A N 1
ATOM 2426 C CA . LEU A 1 307 ? 15.699 -1.494 -17.763 1.00 96.31 307 LEU A CA 1
ATOM 2427 C C . LEU A 1 307 ? 16.481 -0.959 -16.558 1.00 96.31 307 LEU A C 1
ATOM 2429 O O . LEU A 1 307 ? 17.528 -1.486 -16.183 1.00 96.31 307 LEU A O 1
ATOM 2433 N N . SER A 1 308 ? 15.923 0.069 -15.927 1.00 94.31 308 SER A N 1
ATOM 2434 C CA . SER A 1 308 ? 16.367 0.618 -14.648 1.00 94.31 308 SER A CA 1
ATOM 2435 C C . SER A 1 308 ? 15.173 0.733 -13.706 1.00 94.31 308 SER A C 1
ATOM 2437 O O . SER A 1 308 ? 14.200 1.416 -14.022 1.00 94.31 308 SER A O 1
ATOM 2439 N N . LEU A 1 309 ? 15.251 0.056 -12.563 1.00 96.00 309 LEU A N 1
ATOM 2440 C CA . LEU A 1 309 ? 14.222 0.003 -11.530 1.00 96.00 309 LEU A CA 1
ATOM 2441 C C . LEU A 1 309 ? 14.698 0.747 -10.280 1.00 96.00 309 LEU A C 1
ATOM 2443 O O . LEU A 1 309 ? 15.733 0.411 -9.701 1.00 96.00 309 LEU A O 1
ATOM 2447 N N . PHE A 1 310 ? 13.902 1.716 -9.840 1.00 93.06 310 PHE A N 1
ATOM 2448 C CA . PHE A 1 310 ? 14.233 2.612 -8.728 1.00 93.06 310 PHE A CA 1
ATOM 2449 C C . PHE A 1 310 ? 13.381 2.369 -7.481 1.00 93.06 310 PHE A C 1
ATOM 2451 O O . PHE A 1 310 ? 13.782 2.738 -6.384 1.00 93.06 310 PHE A O 1
ATOM 2458 N N . GLY A 1 311 ? 12.210 1.751 -7.629 1.00 95.44 311 GLY A N 1
ATOM 2459 C CA . GLY A 1 311 ? 11.307 1.491 -6.514 1.00 95.44 311 GLY A CA 1
ATOM 2460 C C . GLY A 1 311 ? 10.152 0.591 -6.920 1.00 95.44 311 GLY A C 1
ATOM 2461 O O . GLY A 1 311 ? 9.734 0.591 -8.078 1.00 95.44 311 GLY A O 1
ATOM 2462 N N . VAL A 1 312 ? 9.636 -0.169 -5.958 1.00 98.19 312 VAL A N 1
ATOM 2463 C CA . VAL A 1 312 ? 8.462 -1.032 -6.121 1.00 98.19 312 VAL A CA 1
ATOM 2464 C C . VAL A 1 312 ? 7.550 -0.843 -4.920 1.00 98.19 312 VAL A C 1
ATOM 2466 O O . VAL A 1 312 ? 8.019 -0.838 -3.783 1.00 98.19 312 VAL A O 1
ATOM 2469 N N . THR A 1 313 ? 6.251 -0.729 -5.172 1.00 98.56 313 THR A N 1
ATOM 2470 C CA . THR A 1 313 ? 5.222 -0.668 -4.134 1.00 98.56 313 THR A CA 1
ATOM 2471 C C . THR A 1 313 ? 4.038 -1.522 -4.543 1.00 98.56 313 THR A C 1
ATOM 2473 O O . THR A 1 313 ? 3.595 -1.480 -5.687 1.00 98.56 313 THR A O 1
ATOM 2476 N N . VAL A 1 314 ? 3.510 -2.293 -3.600 1.00 98.25 314 VAL A N 1
ATOM 2477 C CA . VAL A 1 314 ? 2.386 -3.205 -3.825 1.00 98.25 314 VAL A CA 1
ATOM 2478 C C . VAL A 1 314 ? 1.147 -2.686 -3.096 1.00 98.25 314 VAL A C 1
ATOM 2480 O O . VAL A 1 314 ? 1.245 -2.289 -1.936 1.00 98.25 314 VAL A O 1
ATOM 2483 N N . HIS A 1 315 ? -0.011 -2.688 -3.758 1.00 96.56 315 HIS A N 1
ATOM 2484 C CA . HIS A 1 315 ? -1.315 -2.473 -3.130 1.00 96.56 315 HIS A CA 1
ATOM 2485 C C . HIS A 1 315 ? -1.961 -3.822 -2.825 1.00 96.56 315 HIS A C 1
ATOM 2487 O O . HIS A 1 315 ? -2.335 -4.564 -3.740 1.00 96.56 315 HIS A O 1
ATOM 2493 N N . ALA A 1 316 ? -2.062 -4.164 -1.546 1.00 93.88 316 ALA A N 1
ATOM 2494 C CA . ALA A 1 316 ? -2.445 -5.509 -1.135 1.00 93.88 316 ALA A CA 1
ATOM 2495 C C . ALA A 1 316 ? -3.251 -5.525 0.160 1.00 93.88 316 ALA A C 1
ATOM 2497 O O . ALA A 1 316 ? -3.188 -4.579 0.949 1.00 93.88 316 ALA A O 1
ATOM 2498 N N . GLY A 1 317 ? -3.953 -6.633 0.394 1.00 85.56 317 GLY A N 1
ATOM 2499 C CA . GLY A 1 317 ? -4.277 -7.073 1.748 1.00 85.56 317 GLY A CA 1
ATOM 2500 C C . GLY A 1 317 ? -3.014 -7.579 2.460 1.00 85.56 317 GLY A C 1
ATOM 2501 O O . GLY A 1 317 ? -1.977 -7.815 1.833 1.00 85.56 317 GLY A O 1
ATOM 2502 N N . ARG A 1 318 ? -3.058 -7.718 3.785 1.00 64.00 318 ARG A N 1
ATOM 2503 C CA . ARG A 1 318 ? -1.942 -8.311 4.539 1.00 64.00 318 ARG A CA 1
ATOM 2504 C C . ARG A 1 318 ? -2.130 -9.813 4.731 1.00 64.00 318 ARG A C 1
ATOM 2506 O O . ARG A 1 318 ? -3.287 -10.238 4.912 1.00 64.00 318 ARG A O 1
#

pLDDT: mean 89.76, std 12.88, range [40.22, 98.75]

Sequence (318 aa):
MSRGKQTICTRRGKSERGSIALFAIVALLISMMLVFVVVDTAMTTRLFSKRLDNGNRLYLLAHAGTEYGYWKYVWQRENLPYVENNRIMGNGTVTIKVEDNASNIPDTFKVTATSKYAGKNFVLTETYPSRRWYPVSLAPYANTRYGSAFPWTLMTGYAEGKVTYGGVPFLIENVGGNNCWNAFYMTGANPRTLKIPVSFYSVTEIHLLLNTFWGKSSTSPQSYIEAMGTNGAYYKKDLNGNDDVRDYNLGLFTNSINNNTTKQVYTNALNTTRLDKIILTLPNTFDNQILTSIQLVDNGSDTGQRLSLFGVTVHAGR

Secondary structure (DSSP, 8-state):
---PPP-------S-THHHHHHHHHHHHHHHHHHHHHHHHHHHHHHHHHHHHHHHHHHHHHHHHHHHHHHHHHHHH-PPSSEEEEEEEETTEEEEEEEEE-TTTSTTEEEEEEEEEETTEEEEEEEEEES-EEEEEP-GGG--B-TTTS-TTS--TTPPPEEEEETTEEEEE---SS--BEEGGG--SSSPEEEEEEEEEEEEEEEEEEEEEES----SS-SEEEEEEEGGG-EEEEEE-BTTTB-BSBSSSS-----SSSEEEEEE-TTS-BEEEEEEEEPPGGGTTSEEEEEEEEE--BTTTBEEEEEEEEEEEE-